Protein AF-A0A3D0YV89-F1 (afdb_monomer_lite)

Sequence (206 aa):
MGSFDVPPAANEDLRNSEVMLKLLERGDPDDLKKIAVFHQVPIDKVKLFSDFAKLRLRTVTRSWDDVVDREKNNPKATDEELALGGYAEMIEPQVRNAVLALRRKGYSTYESGFYDENFQVISCQDKPFTNYVFPEAFVASLKSKGVEITIIDDEMIQLKFDRFMDLAEIKQIWDDIAEILPPLGRPAEPSQTGFARNFRDSQQAV

pLDDT: mean 92.85, std 12.8, range [35.16, 98.81]

Secondary structure (DSSP, 8-state):
------PPPS---TTSHHHHHHHHHHT-HHHHHHHHHHHT--HHHHHHHHHHHHHHHHHHHHHHHHHHHHHHH--PPPHHHHHHTS-GGGS-HHHHHHHHHHHHTT--EEEEEEETTTEEEEEETT-TTTT----HHHHHHHHHTTEEEEEETTTEEEEEESS---HHHHHHHHHHHHHHSPP-SSPPPPP-SHHHHHHHHHHH--

Foldseek 3Di:
DDDPPDDDPPDQDCVDLVSVLVLLLVVDPVSLVVNCVVVVHPSVVSVQLSLLSVQVVVQQVVLVVVQVVCCVPPVADDPLQLLLLHDLSNARPLQSVLVSLVQALAFQWNDFQDDRRFKTKTFGPPLCQVVPDDDPVLQVVCVVQQWHWDQDPSTMIMIGGPHDDHSVRSSVNSVVVSVRDGRPPDHHGRHPDPSSVVSNVVNVVD

Radius of gyration: 18.9 Å; chains: 1; bounding box: 43×53×42 Å

Structure (mmCIF, N/CA/C/O backbone):
data_AF-A0A3D0YV89-F1
#
_entry.id   AF-A0A3D0YV89-F1
#
loop_
_atom_site.group_PDB
_atom_site.id
_atom_site.type_symbol
_atom_site.label_atom_id
_atom_site.label_alt_id
_atom_site.label_comp_id
_atom_site.label_asym_id
_atom_site.label_entity_id
_atom_site.label_seq_id
_atom_site.pdbx_PDB_ins_code
_atom_site.Cartn_x
_atom_site.Cartn_y
_atom_site.Cartn_z
_atom_site.occupancy
_atom_site.B_iso_or_equiv
_atom_site.auth_seq_id
_atom_site.auth_comp_id
_atom_site.auth_asym_id
_atom_site.auth_atom_id
_atom_site.pdbx_PDB_model_num
ATOM 1 N N . MET A 1 1 ? 1.116 29.884 -5.131 1.00 37.03 1 MET A N 1
ATOM 2 C CA . MET A 1 1 ? 1.981 29.955 -6.328 1.00 37.03 1 MET A CA 1
ATOM 3 C C . MET A 1 1 ? 3.412 29.714 -5.878 1.00 37.03 1 MET A C 1
ATOM 5 O O . MET A 1 1 ? 4.024 30.618 -5.329 1.00 37.03 1 MET A O 1
ATOM 9 N N . GLY A 1 2 ? 3.883 28.475 -6.003 1.00 35.16 2 GLY A N 1
ATOM 10 C CA . GLY A 1 2 ? 5.265 28.069 -5.738 1.00 35.16 2 GLY A CA 1
ATOM 11 C C . GLY A 1 2 ? 5.842 27.496 -7.028 1.00 35.16 2 GLY A C 1
ATOM 12 O O . GLY A 1 2 ? 5.129 26.815 -7.758 1.00 35.16 2 GLY A O 1
ATOM 13 N N . SER A 1 3 ? 7.073 27.875 -7.346 1.00 37.12 3 SER A N 1
ATOM 14 C CA . SER A 1 3 ? 7.736 27.716 -8.640 1.00 37.12 3 SER A CA 1
ATOM 15 C C . SER A 1 3 ? 7.872 26.259 -9.096 1.00 37.12 3 SER A C 1
ATOM 17 O O . SER A 1 3 ? 8.629 25.497 -8.496 1.00 37.12 3 SER A O 1
ATOM 19 N N . PHE A 1 4 ? 7.216 25.914 -10.205 1.00 41.25 4 PHE A N 1
ATOM 20 C CA . PHE A 1 4 ? 7.433 24.665 -10.950 1.00 41.25 4 PHE A CA 1
ATOM 21 C C . PHE A 1 4 ? 8.419 24.824 -12.129 1.00 41.25 4 PHE A C 1
ATOM 23 O O . PHE A 1 4 ? 8.683 23.856 -12.830 1.00 41.25 4 PHE A O 1
ATOM 30 N N . ASP A 1 5 ? 9.017 26.009 -12.308 1.00 44.22 5 ASP A N 1
ATOM 31 C CA . ASP A 1 5 ? 9.895 26.339 -13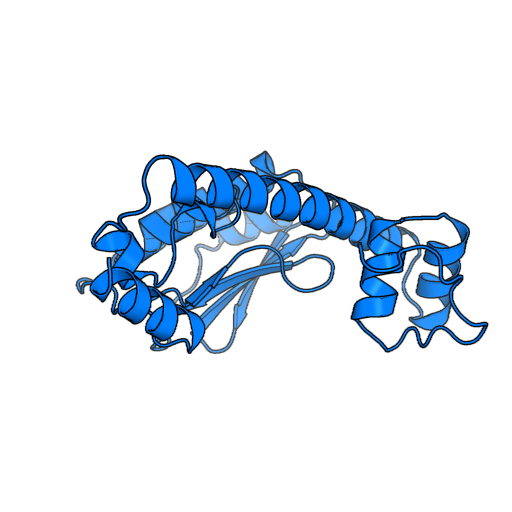.445 1.00 44.22 5 ASP A CA 1
ATOM 32 C C . ASP A 1 5 ? 11.373 26.500 -13.050 1.00 44.22 5 ASP A C 1
ATOM 34 O O . ASP A 1 5 ? 12.033 27.470 -13.425 1.00 44.22 5 ASP A O 1
ATOM 38 N N . VAL A 1 6 ? 11.925 25.557 -12.284 1.00 39.59 6 VAL A N 1
ATOM 39 C CA . VAL A 1 6 ? 13.388 25.444 -12.162 1.00 39.59 6 VAL A CA 1
ATOM 40 C C . VAL A 1 6 ? 13.832 24.216 -12.956 1.00 39.59 6 VAL A C 1
ATOM 42 O O . VAL A 1 6 ? 13.487 23.099 -12.566 1.00 39.59 6 VAL A O 1
ATOM 45 N N . PRO A 1 7 ? 14.579 24.382 -14.067 1.00 39.25 7 PRO A N 1
ATOM 46 C CA . PRO A 1 7 ? 15.191 23.259 -14.767 1.00 39.25 7 PRO A CA 1
ATOM 47 C C . PRO A 1 7 ? 16.091 22.488 -13.790 1.00 39.25 7 PRO A C 1
ATOM 49 O O . PRO A 1 7 ? 16.837 23.133 -13.045 1.00 39.25 7 PRO A O 1
ATOM 52 N N . PRO A 1 8 ? 16.068 21.145 -13.769 1.00 43.22 8 PRO A N 1
ATOM 53 C CA . PRO A 1 8 ? 16.957 20.393 -12.898 1.00 43.22 8 PRO A CA 1
ATOM 54 C C . PRO A 1 8 ? 18.419 20.723 -13.217 1.00 43.22 8 PRO A C 1
ATOM 56 O O . PRO A 1 8 ? 18.834 20.742 -14.378 1.00 43.22 8 PRO A O 1
ATOM 59 N N . ALA A 1 9 ? 19.194 21.030 -12.176 1.00 48.22 9 ALA A N 1
ATOM 60 C CA . ALA A 1 9 ? 20.621 21.293 -12.292 1.00 48.22 9 ALA A CA 1
ATOM 61 C C . ALA A 1 9 ? 21.372 20.036 -12.768 1.00 48.22 9 ALA A C 1
ATOM 63 O O . ALA A 1 9 ? 20.977 18.915 -12.469 1.00 48.22 9 ALA A O 1
ATOM 64 N N . ALA A 1 10 ? 22.494 20.238 -13.464 1.00 45.81 10 ALA A N 1
ATOM 65 C CA . ALA A 1 10 ? 23.251 19.234 -14.223 1.00 45.81 10 ALA A CA 1
ATOM 66 C C . ALA A 1 10 ? 23.829 18.026 -13.441 1.00 45.81 10 ALA A C 1
ATOM 68 O O . ALA A 1 10 ? 24.525 17.217 -14.042 1.00 45.81 10 ALA A O 1
ATOM 69 N N . ASN A 1 11 ? 23.534 17.871 -12.147 1.00 56.62 11 ASN A N 1
ATOM 70 C CA . ASN A 1 11 ? 23.944 16.731 -11.324 1.00 56.62 11 ASN A CA 1
ATOM 71 C C . ASN A 1 11 ? 22.740 16.217 -10.516 1.00 56.62 11 ASN A C 1
ATOM 73 O O . ASN A 1 11 ? 22.665 16.413 -9.303 1.00 56.62 11 ASN A O 1
ATOM 77 N N . GLU A 1 12 ? 21.773 15.596 -11.186 1.00 72.50 12 GLU A N 1
ATOM 78 C CA . GLU A 1 12 ? 20.722 14.835 -10.507 1.00 72.50 12 GLU A CA 1
ATOM 79 C C . GLU A 1 12 ? 21.359 13.619 -9.815 1.00 72.50 12 GLU A C 1
ATOM 81 O O . GLU A 1 12 ? 21.895 12.723 -10.470 1.00 72.50 12 GLU A O 1
ATOM 86 N N . ASP A 1 13 ? 21.350 13.598 -8.480 1.00 84.44 13 ASP A N 1
ATOM 87 C CA . ASP A 1 13 ? 21.816 12.439 -7.721 1.00 84.44 13 ASP A CA 1
ATOM 88 C C . ASP A 1 13 ? 20.752 11.341 -7.771 1.00 84.44 13 ASP A C 1
ATOM 90 O O . ASP A 1 13 ? 19.770 11.385 -7.034 1.00 84.44 13 ASP A O 1
ATOM 94 N N . LEU A 1 14 ? 20.954 10.341 -8.630 1.00 84.00 14 LEU A N 1
ATOM 95 C CA . LEU A 1 14 ? 20.044 9.201 -8.787 1.00 84.00 14 LEU A CA 1
ATOM 96 C C . LEU A 1 14 ? 19.986 8.286 -7.548 1.00 84.00 14 LEU A C 1
ATOM 98 O O . LEU A 1 14 ? 19.170 7.374 -7.497 1.00 84.00 14 LEU A O 1
ATOM 102 N N . ARG A 1 15 ? 20.803 8.533 -6.514 1.00 86.25 15 ARG A N 1
ATOM 103 C CA . ARG A 1 15 ? 20.645 7.900 -5.189 1.00 86.25 15 ARG A CA 1
ATOM 104 C C . AR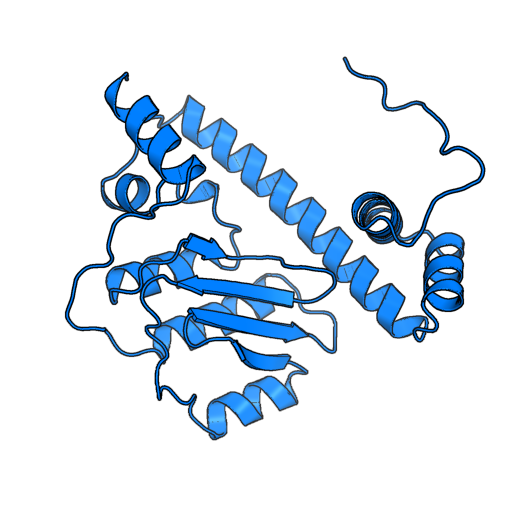G A 1 15 ? 19.554 8.569 -4.352 1.00 86.25 15 ARG A C 1
ATOM 106 O O . ARG A 1 15 ? 19.143 8.011 -3.340 1.00 86.25 15 ARG A O 1
ATOM 113 N N . ASN A 1 16 ? 19.120 9.770 -4.730 1.00 89.44 16 ASN A N 1
ATOM 114 C CA . ASN A 1 16 ? 18.020 10.459 -4.076 1.00 89.44 16 ASN A CA 1
ATOM 115 C C . ASN A 1 16 ? 16.689 9.878 -4.577 1.00 89.44 16 ASN A C 1
ATOM 117 O O . ASN A 1 16 ? 16.335 10.036 -5.748 1.00 89.44 16 ASN A O 1
ATOM 121 N N . SER A 1 17 ? 15.941 9.242 -3.674 1.00 85.81 17 SER A N 1
ATOM 122 C CA . SER A 1 17 ? 14.664 8.593 -3.981 1.00 85.81 17 SER A CA 1
ATOM 123 C C . SER A 1 17 ? 13.613 9.561 -4.529 1.00 85.81 17 SER A C 1
ATOM 125 O O . SER A 1 17 ? 12.852 9.184 -5.414 1.00 85.81 17 SER A O 1
ATOM 127 N N . GLU A 1 18 ? 13.596 10.824 -4.094 1.00 88.06 18 GLU A N 1
ATOM 128 C CA . GLU A 1 18 ? 12.663 11.827 -4.625 1.00 88.06 18 GLU A CA 1
ATOM 129 C C . GLU A 1 18 ? 12.981 12.195 -6.076 1.00 88.06 18 GLU A C 1
ATOM 131 O O . GLU A 1 18 ? 12.077 12.395 -6.889 1.00 88.06 18 GLU A O 1
ATOM 136 N N . VAL A 1 19 ? 14.271 12.300 -6.408 1.00 90.50 19 VAL A N 1
ATOM 137 C CA . VAL A 1 19 ? 14.721 12.585 -7.776 1.00 90.50 19 VAL A CA 1
ATOM 138 C C . VAL A 1 19 ? 14.390 11.398 -8.671 1.00 90.50 19 VAL A C 1
ATOM 140 O O . VAL A 1 19 ? 13.764 11.575 -9.715 1.00 90.50 19 VAL A O 1
ATOM 143 N N . MET A 1 20 ? 14.740 10.186 -8.235 1.00 91.25 20 MET A N 1
ATOM 144 C CA . MET A 1 20 ? 14.434 8.958 -8.964 1.00 91.25 20 MET A CA 1
ATOM 145 C C . MET A 1 20 ? 12.928 8.806 -9.204 1.00 91.25 20 MET A C 1
ATOM 147 O O . MET A 1 20 ? 12.518 8.572 -10.340 1.00 91.25 20 MET A O 1
ATOM 151 N N . LEU A 1 21 ? 12.098 9.009 -8.177 1.00 91.38 21 LEU A N 1
ATOM 152 C CA . LEU A 1 21 ? 10.646 8.907 -8.298 1.00 91.38 21 LEU A CA 1
ATOM 153 C C . LEU A 1 21 ? 10.090 9.900 -9.327 1.00 91.38 21 LEU A C 1
ATOM 155 O O . LEU A 1 21 ? 9.337 9.491 -10.204 1.00 91.38 21 LEU A O 1
ATOM 159 N N . LYS A 1 22 ? 10.518 11.169 -9.305 1.00 93.25 22 LYS A N 1
ATOM 160 C CA . LYS A 1 22 ? 10.085 12.176 -10.296 1.00 93.25 22 LYS A CA 1
ATOM 161 C C . LYS A 1 22 ? 10.439 11.780 -11.731 1.00 93.25 22 LYS A C 1
ATOM 163 O O . LYS A 1 22 ? 9.648 11.994 -12.652 1.00 93.25 22 LYS A O 1
ATOM 168 N N . LEU A 1 23 ? 11.619 11.197 -11.937 1.00 94.31 23 LEU A N 1
ATOM 169 C CA . LEU A 1 23 ? 12.036 10.705 -13.251 1.00 94.31 23 LEU A CA 1
ATOM 170 C C . LEU A 1 23 ? 11.196 9.499 -13.696 1.00 94.31 23 LEU A C 1
ATOM 172 O O . LEU A 1 23 ? 10.780 9.436 -14.855 1.00 94.31 23 LEU A O 1
ATOM 176 N N . LEU A 1 24 ? 10.894 8.573 -12.780 1.00 96.00 24 LEU A N 1
ATOM 177 C CA . LEU A 1 24 ? 10.008 7.436 -13.039 1.00 96.00 24 LEU A CA 1
ATOM 178 C C . LEU A 1 24 ? 8.575 7.890 -13.363 1.00 96.00 24 LEU A C 1
ATOM 180 O O . LEU A 1 24 ? 7.977 7.377 -14.308 1.00 96.00 24 LEU A O 1
ATOM 184 N N . GLU A 1 25 ? 8.041 8.876 -12.643 1.00 95.62 25 GLU A N 1
ATOM 185 C CA . GLU A 1 25 ? 6.716 9.463 -12.885 1.00 95.62 25 GLU A CA 1
ATOM 186 C C . GLU A 1 25 ? 6.632 10.143 -14.257 1.00 95.62 25 GLU A C 1
ATOM 188 O O . GLU A 1 25 ? 5.657 9.944 -14.989 1.00 95.62 25 GLU A O 1
ATOM 193 N N . ARG A 1 26 ? 7.673 10.891 -14.656 1.00 95.38 26 ARG A N 1
ATOM 194 C CA . ARG A 1 26 ? 7.785 11.453 -16.012 1.00 95.38 26 ARG A CA 1
ATOM 195 C C . ARG A 1 26 ? 7.832 10.338 -17.057 1.00 95.38 26 ARG A C 1
ATOM 197 O O . ARG A 1 26 ? 7.111 10.377 -18.054 1.00 95.38 26 ARG A O 1
ATOM 204 N N . GLY A 1 27 ? 8.665 9.329 -16.810 1.00 94.31 27 GLY A N 1
ATOM 205 C CA . GLY A 1 27 ? 8.868 8.180 -17.687 1.00 94.31 27 GLY A CA 1
ATOM 206 C C . GLY A 1 27 ? 9.363 8.554 -19.081 1.00 94.31 27 GLY A C 1
ATOM 207 O O . GLY A 1 27 ? 8.928 7.952 -20.064 1.00 94.31 27 GLY A O 1
ATOM 208 N N . ASP A 1 28 ? 10.234 9.560 -19.155 1.00 96.69 28 ASP A N 1
ATOM 209 C CA . ASP A 1 28 ? 10.942 9.920 -20.379 1.00 96.69 28 ASP A CA 1
ATOM 210 C C . ASP A 1 28 ? 11.936 8.803 -20.762 1.00 96.69 28 ASP A C 1
ATOM 212 O O . ASP A 1 28 ? 12.683 8.328 -19.900 1.00 96.69 28 ASP A O 1
ATOM 216 N N . PRO A 1 29 ? 11.980 8.362 -22.033 1.00 96.81 29 PRO A N 1
ATOM 217 C CA . PRO A 1 29 ? 12.825 7.244 -22.440 1.00 96.81 29 PRO A CA 1
ATOM 218 C C . PRO A 1 29 ? 14.316 7.411 -22.133 1.00 96.81 29 PRO A C 1
ATOM 220 O O . PRO A 1 29 ? 14.988 6.406 -21.889 1.00 96.81 29 PRO A O 1
ATOM 223 N N . ASP A 1 30 ? 14.857 8.628 -22.169 1.00 95.69 30 ASP A N 1
ATOM 224 C CA . ASP A 1 30 ? 16.276 8.855 -21.916 1.00 95.69 30 ASP A CA 1
ATOM 225 C C . ASP A 1 30 ? 16.584 8.857 -20.421 1.00 95.69 30 ASP A C 1
ATOM 227 O O . ASP A 1 30 ? 17.620 8.328 -20.016 1.00 95.69 30 ASP A O 1
ATOM 231 N N . ASP A 1 31 ? 15.669 9.332 -19.580 1.00 95.00 31 ASP A N 1
ATOM 232 C CA . ASP A 1 31 ? 15.824 9.212 -18.128 1.00 95.00 31 ASP A CA 1
ATOM 233 C C . ASP A 1 31 ? 15.722 7.770 -17.651 1.00 95.00 31 ASP A C 1
ATOM 235 O O . ASP A 1 31 ? 16.544 7.331 -16.847 1.00 95.00 31 ASP A O 1
ATOM 239 N N . LEU A 1 32 ? 14.783 6.991 -18.194 1.00 96.56 32 LEU A N 1
ATOM 240 C CA . LEU A 1 32 ? 14.675 5.572 -17.852 1.00 96.56 32 LEU A CA 1
ATOM 241 C C . LEU A 1 32 ? 15.951 4.808 -18.238 1.00 96.56 32 LEU A C 1
ATOM 243 O O . LEU A 1 32 ? 16.407 3.946 -17.486 1.00 96.56 32 LEU A O 1
ATOM 247 N N . LYS A 1 33 ? 16.587 5.151 -19.369 1.00 96.75 33 LYS A N 1
ATOM 248 C CA . LYS A 1 33 ? 17.908 4.604 -19.728 1.00 96.75 33 LYS A CA 1
ATOM 249 C C . LYS A 1 33 ? 18.993 5.035 -18.742 1.00 96.75 33 LYS A C 1
ATOM 251 O O . LYS A 1 33 ? 19.802 4.193 -18.359 1.00 96.75 33 LYS A O 1
ATOM 256 N N . LYS A 1 34 ? 19.029 6.308 -18.323 1.00 94.56 34 LYS A N 1
ATOM 257 C CA . LYS A 1 34 ? 20.003 6.796 -17.327 1.00 94.56 34 LYS A CA 1
ATOM 258 C C . LYS A 1 34 ? 19.867 6.040 -16.006 1.00 94.56 34 LYS A C 1
ATOM 260 O O . LYS A 1 34 ? 20.875 5.569 -15.488 1.00 94.56 34 LYS A O 1
ATOM 265 N N . ILE A 1 35 ? 18.640 5.864 -15.512 1.00 94.75 35 ILE A N 1
ATOM 266 C CA . ILE A 1 35 ? 18.340 5.088 -14.299 1.00 94.75 35 ILE A CA 1
ATOM 267 C C . ILE A 1 35 ? 18.812 3.639 -14.471 1.00 94.75 35 ILE A C 1
ATOM 269 O O . ILE A 1 35 ? 19.548 3.130 -13.628 1.00 94.75 35 ILE A O 1
ATOM 273 N N . ALA A 1 36 ? 18.456 2.990 -15.585 1.00 96.12 36 ALA A N 1
ATOM 274 C CA . ALA A 1 36 ? 18.861 1.612 -15.868 1.00 96.12 36 ALA A CA 1
ATOM 275 C C . ALA A 1 36 ? 20.388 1.434 -15.843 1.00 96.12 36 ALA A C 1
ATOM 277 O O . ALA A 1 36 ? 20.893 0.500 -15.221 1.00 96.12 36 ALA A O 1
ATOM 278 N N . VAL A 1 37 ? 21.127 2.354 -16.469 1.00 95.81 37 VAL A N 1
ATOM 279 C CA . VAL A 1 37 ? 22.597 2.334 -16.491 1.00 95.81 37 VAL A CA 1
ATOM 280 C C . VAL A 1 37 ? 23.182 2.600 -15.104 1.00 95.81 37 VAL A C 1
ATOM 282 O O . VAL A 1 37 ? 24.070 1.867 -14.676 1.00 95.81 37 VAL A O 1
ATOM 285 N N . PHE A 1 38 ? 22.689 3.616 -14.392 1.00 94.44 38 PHE A N 1
ATOM 286 C CA . PHE A 1 38 ? 23.219 4.012 -13.086 1.00 94.44 38 PHE A CA 1
ATOM 287 C C . PHE A 1 38 ? 23.034 2.921 -12.025 1.00 94.44 38 PHE A C 1
ATOM 289 O O . PHE A 1 38 ? 23.985 2.575 -11.326 1.00 94.44 38 PHE A O 1
ATOM 296 N N . HIS A 1 39 ? 21.832 2.343 -11.938 1.00 92.69 39 HIS A N 1
ATOM 297 C CA . HIS A 1 39 ? 21.505 1.299 -10.961 1.00 92.69 39 HIS A CA 1
ATOM 298 C C . HIS A 1 39 ? 21.862 -0.115 -11.436 1.00 92.69 39 HIS A C 1
ATOM 300 O O . HIS A 1 39 ? 21.703 -1.067 -10.677 1.00 92.69 39 HIS A O 1
ATOM 306 N N . GLN A 1 40 ? 22.344 -0.267 -12.676 1.00 95.62 40 GLN A N 1
ATOM 307 C CA . GLN A 1 40 ? 22.650 -1.564 -13.294 1.00 95.62 40 GLN A CA 1
ATOM 308 C C . GLN A 1 40 ? 21.436 -2.510 -13.315 1.00 95.62 40 GLN A C 1
ATOM 310 O O . GLN A 1 40 ? 21.548 -3.719 -13.110 1.00 95.62 40 GLN A O 1
ATOM 315 N N . VAL A 1 41 ? 20.254 -1.950 -13.576 1.00 94.50 41 VAL A N 1
ATOM 316 C CA . VAL A 1 41 ? 18.977 -2.671 -13.626 1.00 94.50 41 VAL A CA 1
ATOM 317 C C . VAL A 1 41 ? 18.531 -2.807 -15.086 1.00 94.50 41 VAL A C 1
ATOM 319 O O . VAL A 1 41 ? 18.660 -1.848 -15.850 1.00 94.50 41 VAL A O 1
ATOM 322 N N . PRO A 1 42 ? 17.976 -3.959 -15.516 1.00 97.12 42 PRO A N 1
ATOM 323 C CA . PRO A 1 42 ? 17.432 -4.099 -16.863 1.00 97.12 42 PRO A CA 1
ATOM 324 C C . PRO A 1 42 ? 16.388 -3.023 -17.177 1.00 97.12 42 PRO A C 1
ATOM 326 O O . PRO A 1 42 ? 15.505 -2.750 -16.363 1.00 97.12 42 PRO A O 1
ATOM 329 N N . ILE A 1 43 ? 16.442 -2.460 -18.387 1.00 97.44 43 ILE A N 1
ATOM 330 C CA . ILE A 1 43 ? 15.548 -1.366 -18.793 1.00 97.44 43 ILE A CA 1
ATOM 331 C C . ILE A 1 43 ? 14.064 -1.727 -18.651 1.00 97.44 43 ILE A C 1
ATOM 333 O O . ILE A 1 43 ? 13.262 -0.869 -18.303 1.00 97.44 43 ILE A O 1
ATOM 337 N N . ASP A 1 44 ? 13.686 -2.990 -18.854 1.00 97.00 44 ASP A N 1
ATOM 338 C CA . ASP A 1 44 ? 12.290 -3.414 -18.717 1.00 97.00 44 ASP A CA 1
ATOM 339 C C . ASP A 1 44 ? 11.807 -3.400 -17.261 1.00 97.00 44 ASP A C 1
ATOM 341 O O . ASP A 1 44 ? 10.645 -3.088 -17.013 1.00 97.00 44 ASP A O 1
ATOM 345 N N . LYS A 1 45 ? 12.699 -3.621 -16.284 1.00 96.62 45 LYS A N 1
ATOM 346 C CA . LYS A 1 45 ? 12.366 -3.408 -14.868 1.00 96.62 45 LYS A CA 1
ATOM 347 C C . LYS A 1 45 ? 12.210 -1.926 -14.544 1.00 96.62 45 LYS A C 1
ATOM 349 O O . LYS A 1 45 ? 11.286 -1.558 -13.835 1.00 96.62 45 L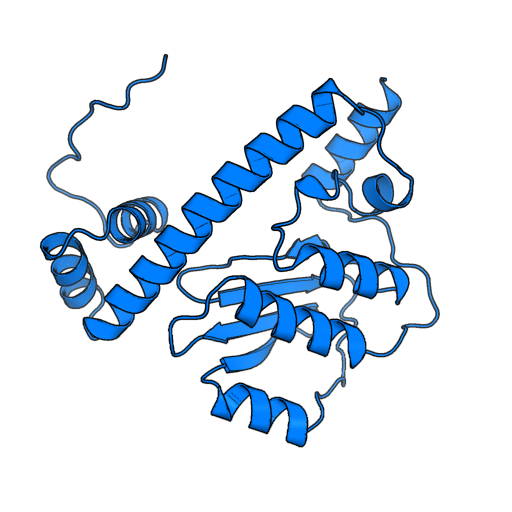YS A O 1
ATOM 354 N N . VAL A 1 46 ? 13.054 -1.066 -15.108 1.00 97.31 46 VAL A N 1
ATOM 355 C CA . VAL A 1 46 ? 12.919 0.387 -14.917 1.00 97.31 46 VAL A CA 1
ATOM 356 C C . VAL A 1 46 ? 11.630 0.923 -15.552 1.00 97.31 46 VAL A C 1
ATOM 358 O O . VAL A 1 46 ? 10.970 1.781 -14.971 1.00 97.31 46 VAL A O 1
ATOM 361 N N . LYS A 1 47 ? 11.213 0.385 -16.706 1.00 98.00 47 LYS A N 1
ATOM 362 C CA . LYS A 1 47 ? 9.891 0.681 -17.285 1.00 98.00 47 LYS A CA 1
ATOM 363 C C . LYS A 1 47 ? 8.763 0.246 -16.354 1.00 98.00 47 LYS A C 1
ATOM 365 O O . LYS A 1 47 ? 7.861 1.037 -16.116 1.00 98.00 47 LYS A O 1
ATOM 370 N N . LEU A 1 48 ? 8.854 -0.952 -15.774 1.00 97.69 48 LEU A N 1
ATOM 371 C CA . LEU A 1 48 ? 7.878 -1.426 -14.795 1.00 97.69 48 LEU A CA 1
ATOM 372 C C . LEU A 1 48 ? 7.773 -0.483 -13.585 1.00 97.69 48 LEU A C 1
ATOM 374 O O . LEU A 1 48 ? 6.670 -0.127 -13.177 1.00 97.69 48 LEU A O 1
ATOM 378 N N . PHE A 1 49 ? 8.910 -0.031 -13.052 1.00 97.44 49 PHE A N 1
ATOM 379 C CA . PHE A 1 49 ? 8.951 0.958 -11.969 1.00 97.44 49 PHE A CA 1
ATOM 380 C C . PHE A 1 49 ? 8.296 2.281 -12.388 1.00 97.44 49 PHE A C 1
ATOM 382 O O . PHE A 1 49 ? 7.534 2.864 -11.623 1.00 97.44 49 PHE A O 1
ATOM 389 N N . SER A 1 50 ? 8.528 2.736 -13.625 1.00 97.94 50 SER A N 1
ATOM 390 C CA . SER A 1 50 ? 7.873 3.929 -14.181 1.00 97.94 50 SER A CA 1
ATOM 391 C C . SER A 1 50 ? 6.357 3.759 -14.294 1.00 97.94 50 SER A C 1
ATOM 393 O O . SER A 1 50 ? 5.609 4.678 -13.955 1.00 97.94 50 SER A O 1
ATOM 395 N N . ASP A 1 51 ? 5.883 2.589 -14.721 1.00 97.94 51 ASP A N 1
ATOM 396 C CA . ASP A 1 51 ? 4.452 2.308 -14.841 1.00 97.94 51 ASP A CA 1
ATOM 397 C C . ASP A 1 51 ? 3.755 2.340 -13.471 1.00 97.94 51 ASP A C 1
ATOM 399 O O . ASP A 1 51 ? 2.690 2.954 -13.332 1.00 97.94 51 ASP A O 1
ATOM 403 N N . PHE A 1 52 ? 4.380 1.762 -12.440 1.00 97.88 52 PHE A N 1
ATOM 404 C CA . PHE A 1 52 ? 3.894 1.834 -11.060 1.00 97.88 52 PHE A CA 1
ATOM 405 C C . PHE A 1 52 ? 3.972 3.245 -10.473 1.00 97.88 52 PHE A C 1
ATOM 407 O O . PHE A 1 52 ? 2.997 3.694 -9.874 1.00 97.88 52 PHE A O 1
ATOM 414 N N . ALA A 1 53 ? 5.060 3.984 -10.701 1.00 97.19 53 ALA A N 1
ATOM 415 C CA . ALA A 1 53 ? 5.188 5.372 -10.256 1.00 97.19 53 ALA A CA 1
ATOM 416 C C . ALA A 1 53 ? 4.074 6.258 -10.843 1.00 97.19 53 ALA A C 1
ATOM 418 O O . ALA A 1 53 ? 3.407 7.005 -10.128 1.00 97.19 53 ALA A O 1
ATOM 419 N N . LYS A 1 54 ? 3.779 6.102 -12.138 1.00 97.38 54 LYS A N 1
ATOM 420 C CA . LYS A 1 54 ? 2.663 6.793 -12.802 1.00 97.38 54 LYS A CA 1
ATOM 421 C C . LYS A 1 54 ? 1.302 6.378 -12.247 1.00 97.38 54 LYS A C 1
ATOM 423 O O . LYS A 1 54 ? 0.405 7.216 -12.141 1.00 97.38 54 LYS A O 1
ATOM 428 N N . LEU A 1 55 ? 1.114 5.094 -11.935 1.00 97.88 55 LEU A N 1
ATOM 429 C CA . LEU A 1 55 ? -0.117 4.598 -11.317 1.00 97.88 55 LEU A CA 1
ATOM 430 C C . LEU A 1 55 ? -0.314 5.200 -9.922 1.00 97.88 55 LEU A C 1
ATOM 432 O O . LEU A 1 55 ? -1.401 5.705 -9.630 1.00 97.88 55 LEU A O 1
ATOM 436 N N . ARG A 1 56 ? 0.745 5.208 -9.107 1.00 97.25 56 ARG A N 1
ATOM 437 C CA . ARG A 1 56 ? 0.784 5.818 -7.777 1.00 97.25 56 ARG A CA 1
ATOM 438 C C . ARG A 1 56 ? 0.432 7.294 -7.839 1.00 97.25 56 ARG A C 1
ATOM 440 O O . 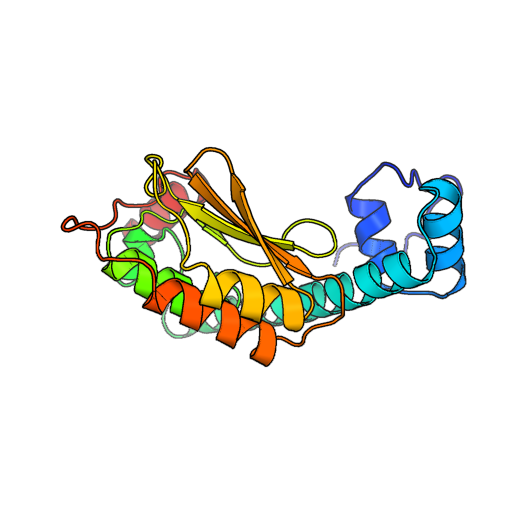ARG A 1 56 ? -0.511 7.700 -7.169 1.00 97.25 56 ARG A O 1
ATOM 447 N N . LEU A 1 57 ? 1.111 8.070 -8.687 1.00 96.00 57 LEU A N 1
ATOM 448 C CA . LEU A 1 57 ? 0.874 9.507 -8.826 1.00 96.00 57 LEU A CA 1
ATOM 449 C C . LEU A 1 57 ? -0.604 9.805 -9.105 1.00 96.00 57 LEU A C 1
ATOM 451 O O . LEU A 1 57 ? -1.236 10.547 -8.358 1.00 96.00 57 LEU A O 1
ATOM 455 N N . ARG A 1 58 ? -1.194 9.157 -10.121 1.00 96.81 58 ARG A N 1
ATOM 456 C CA . ARG A 1 58 ? -2.619 9.344 -10.451 1.00 96.81 58 ARG A CA 1
ATOM 457 C C . ARG A 1 58 ? -3.547 8.965 -9.295 1.00 96.81 58 ARG A C 1
ATOM 459 O O . ARG A 1 58 ? -4.559 9.627 -9.080 1.00 96.81 58 ARG A O 1
ATOM 466 N N . THR A 1 59 ? -3.220 7.896 -8.575 1.00 97.12 59 THR A N 1
ATOM 467 C CA . THR A 1 59 ? -4.045 7.373 -7.477 1.00 97.12 59 THR A CA 1
ATOM 468 C C . THR A 1 59 ? -4.001 8.287 -6.257 1.00 97.12 59 THR A C 1
ATOM 470 O O . THR A 1 59 ? -5.046 8.596 -5.684 1.00 97.12 59 THR A O 1
ATOM 473 N N . VAL A 1 60 ? -2.812 8.766 -5.893 1.00 94.12 60 VAL A N 1
ATOM 474 C CA . VAL A 1 60 ? -2.607 9.693 -4.775 1.00 94.12 60 VAL A CA 1
ATOM 475 C C . VAL A 1 60 ? -3.254 11.042 -5.072 1.00 94.12 60 VAL A C 1
ATOM 477 O O . VAL A 1 60 ? -3.968 11.557 -4.218 1.00 94.12 60 VAL A O 1
ATOM 480 N N . THR A 1 61 ? -3.086 11.589 -6.283 1.00 94.75 61 THR A N 1
ATOM 481 C CA . THR A 1 61 ? -3.760 12.838 -6.680 1.00 94.75 61 THR A CA 1
ATOM 482 C C . THR A 1 61 ? -5.274 12.716 -6.546 1.00 94.75 61 THR A C 1
ATOM 484 O O . THR A 1 61 ? -5.898 13.561 -5.916 1.00 94.75 61 THR A O 1
ATOM 487 N N . ARG A 1 62 ? -5.862 11.627 -7.057 1.00 94.81 62 ARG A N 1
ATOM 488 C CA . ARG A 1 62 ? -7.304 11.393 -6.930 1.00 94.81 62 ARG A CA 1
ATOM 489 C C . ARG A 1 62 ? -7.752 11.242 -5.474 1.00 94.81 62 ARG A C 1
ATOM 491 O O . ARG A 1 62 ? -8.794 11.765 -5.106 1.00 94.81 62 ARG A O 1
ATOM 498 N N . SER A 1 63 ? -6.979 10.536 -4.651 1.00 94.31 63 SER A N 1
ATOM 499 C CA . SER A 1 63 ? -7.316 10.352 -3.232 1.00 94.31 63 SER A CA 1
ATOM 500 C C . SER A 1 63 ? -7.298 11.687 -2.481 1.00 94.31 63 SER A C 1
ATOM 502 O O . SER A 1 63 ? -8.128 11.906 -1.608 1.00 94.31 63 SER A O 1
ATOM 504 N N . TRP A 1 64 ? -6.409 12.615 -2.855 1.00 95.00 64 TRP A N 1
ATOM 505 C CA . TRP A 1 64 ? -6.423 13.975 -2.313 1.00 95.00 64 TRP A CA 1
ATOM 506 C C . TRP A 1 64 ? -7.681 14.755 -2.686 1.00 95.00 64 TRP A C 1
ATOM 508 O O . TRP A 1 64 ? -8.238 15.424 -1.818 1.00 95.00 64 TRP A O 1
ATOM 518 N N . ASP A 1 65 ? -8.151 14.646 -3.929 1.00 95.81 65 ASP A N 1
ATOM 519 C CA . ASP A 1 65 ? -9.415 15.268 -4.337 1.00 95.81 65 ASP A CA 1
ATOM 520 C C . ASP A 1 65 ? -10.593 14.716 -3.510 1.00 95.81 65 ASP A C 1
ATOM 522 O O . ASP A 1 65 ? -11.419 15.491 -3.022 1.00 95.81 65 ASP A O 1
ATOM 526 N N . ASP A 1 66 ? -10.627 13.397 -3.277 1.00 95.94 66 ASP A N 1
ATOM 527 C CA . ASP A 1 66 ? -11.645 12.738 -2.445 1.00 95.94 66 ASP A CA 1
ATOM 528 C C . ASP A 1 66 ? -11.584 13.221 -0.978 1.00 95.94 66 ASP A C 1
ATOM 530 O O . ASP A 1 66 ? -12.619 13.466 -0.358 1.00 95.94 66 ASP A O 1
ATOM 534 N N . VAL A 1 67 ? -10.381 13.405 -0.416 1.00 95.06 67 VAL A N 1
ATOM 535 C CA . VAL A 1 67 ? -10.189 13.933 0.950 1.00 95.06 67 VAL A CA 1
ATOM 536 C C . VAL A 1 67 ? -10.651 15.386 1.060 1.00 95.06 67 VAL A C 1
ATOM 538 O O . VAL A 1 67 ? -11.340 15.731 2.018 1.00 95.06 67 VAL A O 1
ATOM 541 N N . VAL A 1 68 ? -10.323 16.236 0.083 1.00 96.19 68 VAL A N 1
ATOM 542 C CA . VAL A 1 68 ? -10.776 17.637 0.064 1.00 96.19 68 VAL A CA 1
ATOM 543 C C . VAL A 1 68 ? -12.303 17.714 -0.024 1.00 96.19 68 VAL A C 1
ATOM 545 O O . VAL A 1 68 ? -12.925 18.532 0.661 1.00 96.19 68 VAL A O 1
ATOM 548 N N . ASP A 1 69 ? -12.927 16.860 -0.838 1.00 96.44 69 ASP A N 1
ATOM 549 C CA . ASP A 1 69 ? -14.386 16.787 -0.920 1.00 96.44 69 ASP A CA 1
ATOM 550 C C . ASP A 1 69 ? -15.011 16.287 0.394 1.00 96.44 69 ASP A C 1
ATOM 552 O O . ASP A 1 69 ? -15.969 16.894 0.888 1.00 96.44 69 ASP A O 1
ATOM 556 N N . ARG A 1 70 ? -14.418 15.253 1.014 1.00 95.19 70 ARG A N 1
ATOM 557 C CA . ARG A 1 70 ? -14.803 14.755 2.342 1.00 95.19 70 ARG A CA 1
ATOM 558 C C . ARG A 1 70 ? -14.776 15.889 3.357 1.00 95.19 70 ARG A C 1
ATOM 560 O O . ARG A 1 70 ? -15.817 16.190 3.924 1.00 95.19 70 ARG A O 1
ATOM 567 N N . GLU A 1 71 ? -13.651 16.575 3.528 1.00 94.31 71 GLU A N 1
ATOM 568 C CA . GLU A 1 71 ? -13.503 17.676 4.492 1.00 94.31 71 GLU A CA 1
ATOM 569 C C . GLU A 1 71 ? -14.540 18.788 4.303 1.00 94.31 71 GLU A C 1
ATOM 571 O O . GLU A 1 71 ? -15.018 19.372 5.276 1.00 94.31 71 GLU A O 1
ATOM 576 N N . LYS A 1 72 ? -14.933 19.068 3.060 1.00 96.06 72 LYS A N 1
ATOM 577 C CA . LYS A 1 72 ? -15.938 20.086 2.757 1.00 96.06 72 LYS A CA 1
ATOM 578 C C . LYS A 1 72 ? -17.364 19.635 3.081 1.00 96.06 72 LYS A C 1
ATOM 580 O O . LYS A 1 72 ? -18.145 20.422 3.616 1.00 96.06 72 LYS A O 1
ATOM 585 N N . ASN A 1 73 ? -17.727 18.410 2.704 1.00 96.06 73 ASN A N 1
ATOM 586 C CA . ASN A 1 73 ? -19.125 17.963 2.690 1.00 96.06 73 ASN A CA 1
ATOM 587 C C . ASN A 1 73 ? -19.506 17.133 3.918 1.00 96.06 73 ASN A C 1
ATOM 589 O O . ASN A 1 73 ? -20.671 17.083 4.308 1.00 96.06 73 ASN A O 1
ATOM 593 N N . ASN A 1 74 ? -18.530 16.475 4.529 1.00 94.75 74 ASN A N 1
ATOM 594 C CA . ASN A 1 74 ? -18.686 15.677 5.727 1.00 94.75 74 ASN A CA 1
ATOM 595 C C . ASN A 1 74 ? -17.358 15.799 6.501 1.00 94.75 74 ASN A C 1
ATOM 597 O O . ASN A 1 74 ? -16.445 15.027 6.271 1.00 94.75 74 ASN A O 1
ATOM 601 N N . PRO A 1 75 ? -17.157 16.794 7.369 1.00 94.31 75 PRO A N 1
ATOM 602 C CA . PRO A 1 75 ? -15.876 16.944 8.073 1.00 94.31 75 PRO A CA 1
ATOM 603 C C . PRO A 1 75 ? -15.751 16.053 9.313 1.00 94.31 75 PRO A C 1
ATOM 605 O O . PRO A 1 75 ? -14.677 15.947 9.892 1.00 94.31 75 PRO A O 1
ATOM 608 N N . LYS A 1 76 ? -16.843 15.441 9.782 1.00 95.94 76 LYS A N 1
ATOM 609 C CA . LYS A 1 76 ? -16.819 14.676 11.029 1.00 95.94 76 LYS A CA 1
ATOM 610 C C . LYS A 1 76 ? -16.393 13.235 10.759 1.00 95.94 76 LYS A C 1
ATOM 612 O O . LYS A 1 76 ? -17.012 12.539 9.944 1.00 95.94 76 LYS A O 1
ATOM 617 N N . ALA A 1 77 ? -15.336 12.800 11.434 1.00 96.44 77 ALA A N 1
ATOM 618 C CA . ALA A 1 77 ? -14.874 11.421 11.406 1.00 96.44 77 ALA A CA 1
ATOM 619 C C . ALA A 1 77 ? -15.849 10.489 12.142 1.00 96.44 77 ALA A C 1
ATOM 621 O O . ALA A 1 77 ? -16.465 10.851 13.147 1.00 96.44 77 ALA A O 1
ATOM 622 N N . THR A 1 78 ? -15.974 9.271 11.632 1.00 95.50 78 THR A N 1
ATOM 623 C CA . THR A 1 78 ? -16.622 8.142 12.305 1.00 95.50 78 THR A CA 1
ATOM 624 C C . THR A 1 78 ? -15.686 7.512 13.337 1.00 95.50 78 THR A C 1
ATOM 626 O O . THR A 1 78 ? -14.477 7.735 13.310 1.00 95.50 78 THR A O 1
ATOM 629 N N . ASP A 1 79 ? -16.213 6.658 14.215 1.00 94.12 79 ASP A N 1
ATOM 630 C CA . ASP A 1 79 ? -15.390 5.933 15.196 1.00 94.12 79 ASP A CA 1
ATOM 631 C C . ASP A 1 79 ? -14.323 5.045 14.526 1.00 94.12 79 ASP A C 1
ATOM 633 O O . ASP A 1 79 ? -13.196 4.947 15.013 1.00 94.12 79 ASP A O 1
ATOM 637 N N . GLU A 1 80 ? -14.647 4.437 13.376 1.00 93.75 80 GLU A N 1
ATOM 638 C CA . GLU A 1 80 ? -13.703 3.628 12.589 1.00 93.75 80 GLU A CA 1
ATOM 639 C C . GLU A 1 80 ? -12.555 4.495 12.035 1.00 93.75 80 GLU A C 1
ATOM 641 O O . GLU A 1 80 ? -11.391 4.099 12.119 1.00 93.75 80 GLU A O 1
ATOM 646 N N . GLU A 1 81 ? -12.857 5.706 11.557 1.00 96.31 81 GLU A N 1
ATOM 647 C CA . GLU A 1 81 ? -11.869 6.685 11.071 1.00 96.31 81 GLU A CA 1
ATOM 648 C C . GLU A 1 81 ? -11.039 7.305 12.203 1.00 96.31 81 GLU A C 1
ATOM 650 O O . GLU A 1 81 ? -9.836 7.519 12.051 1.00 96.31 81 GLU A O 1
ATOM 655 N N . LEU A 1 82 ? -11.632 7.539 13.376 1.00 95.75 82 LEU A N 1
ATOM 656 C CA . LEU A 1 82 ? -10.893 7.964 14.568 1.00 95.75 82 LEU A CA 1
ATOM 657 C C . LEU A 1 82 ? -9.900 6.880 15.010 1.00 95.75 82 LEU A C 1
ATOM 659 O O . LEU A 1 82 ? -8.745 7.181 15.330 1.00 95.75 82 LEU A O 1
ATOM 663 N N . ALA A 1 83 ? -10.317 5.611 14.980 1.00 94.12 83 ALA A N 1
ATOM 664 C CA . ALA A 1 83 ? -9.445 4.482 15.283 1.00 94.12 83 ALA A CA 1
ATOM 665 C C . ALA A 1 83 ? -8.337 4.312 14.225 1.00 94.12 83 ALA A C 1
ATOM 667 O O . ALA A 1 83 ? -7.186 4.053 14.579 1.00 94.12 83 ALA A O 1
ATOM 668 N N . LEU A 1 84 ? -8.646 4.511 12.941 1.00 94.88 84 LEU A N 1
ATOM 669 C CA . LEU A 1 84 ? -7.650 4.584 11.864 1.00 94.88 84 LEU A CA 1
ATOM 670 C C . LEU A 1 84 ? -6.666 5.744 12.049 1.00 94.88 84 LEU A C 1
ATOM 672 O O . LEU A 1 84 ? -5.478 5.595 11.766 1.00 94.88 84 LEU A O 1
ATOM 676 N N . GLY A 1 85 ? -7.153 6.882 12.546 1.00 95.12 85 GLY A N 1
ATOM 677 C CA . GLY A 1 85 ? -6.402 8.129 12.603 1.00 95.12 85 GLY A CA 1
ATOM 678 C C . GLY A 1 85 ? -6.410 8.915 11.291 1.00 95.12 85 GLY A C 1
ATOM 679 O O . GLY A 1 85 ? -5.441 9.612 11.007 1.00 95.12 85 GLY A O 1
ATOM 680 N N . GLY A 1 86 ? -7.467 8.783 10.491 1.00 95.88 86 GLY A N 1
ATOM 681 C CA . GLY A 1 86 ? -7.652 9.495 9.228 1.00 95.88 86 GLY A CA 1
ATOM 682 C C . GLY A 1 86 ? -8.992 9.139 8.586 1.00 95.88 86 GLY A C 1
ATOM 683 O O . GLY A 1 86 ? -9.592 8.119 8.935 1.00 95.88 86 GLY A O 1
ATOM 684 N N . TYR A 1 87 ? -9.461 9.959 7.643 1.00 97.31 87 TYR A N 1
ATOM 685 C CA . TYR A 1 87 ? -10.632 9.604 6.837 1.00 97.31 87 TYR A CA 1
ATOM 686 C C . TYR A 1 87 ? -10.345 8.372 5.977 1.00 97.31 87 TYR A C 1
ATOM 688 O O . TYR A 1 87 ? -9.206 8.152 5.558 1.00 97.31 87 TYR A O 1
ATOM 696 N N . ALA A 1 88 ? -11.376 7.592 5.657 1.00 97.00 88 ALA A N 1
ATOM 697 C CA . ALA A 1 88 ? -11.213 6.417 4.800 1.00 97.00 88 ALA A CA 1
ATOM 698 C C . ALA A 1 88 ? -10.653 6.789 3.412 1.00 97.00 88 ALA A C 1
ATOM 700 O O . ALA A 1 88 ? -9.905 6.016 2.810 1.00 97.00 88 ALA A O 1
ATOM 701 N N . GLU A 1 89 ? -10.971 7.990 2.926 1.00 97.06 89 GLU A N 1
ATOM 702 C CA . GLU A 1 89 ? -10.491 8.560 1.667 1.00 97.06 89 GLU A CA 1
ATOM 703 C C . GLU A 1 89 ? -8.973 8.798 1.649 1.00 97.06 89 GLU A C 1
ATOM 705 O O . GLU A 1 89 ? -8.376 8.762 0.576 1.00 97.06 89 GLU A O 1
ATOM 710 N N . MET A 1 90 ? -8.329 8.947 2.815 1.00 96.06 90 MET A N 1
ATOM 711 C CA . MET A 1 90 ? -6.865 9.043 2.916 1.00 96.06 90 MET A CA 1
ATOM 712 C C . MET A 1 90 ? -6.167 7.710 2.616 1.00 96.06 90 MET A C 1
ATOM 714 O O . MET A 1 90 ? -4.964 7.689 2.362 1.00 96.06 90 MET A O 1
ATOM 718 N N . ILE A 1 91 ? -6.903 6.594 2.643 1.00 97.06 91 ILE A N 1
ATOM 719 C CA . ILE A 1 91 ? -6.397 5.288 2.229 1.00 97.06 91 ILE A CA 1
ATOM 720 C C . ILE A 1 91 ? -6.610 5.142 0.725 1.00 97.06 91 ILE A C 1
ATOM 722 O O . ILE A 1 91 ? -7.723 5.332 0.216 1.00 97.06 91 ILE A O 1
ATOM 726 N N . GLU A 1 92 ? -5.552 4.744 0.022 1.00 97.50 92 GLU A N 1
ATOM 727 C CA . GLU A 1 92 ? -5.589 4.526 -1.420 1.00 97.50 92 GLU A CA 1
ATOM 728 C C . GLU A 1 92 ? -6.700 3.518 -1.804 1.00 97.50 92 GLU A C 1
ATOM 730 O O . GLU A 1 92 ? -6.892 2.489 -1.142 1.00 97.50 92 GLU A O 1
ATOM 735 N N . PRO A 1 93 ? -7.473 3.787 -2.870 1.00 97.81 93 PRO A N 1
ATOM 736 C CA . PRO A 1 93 ? -8.737 3.103 -3.146 1.00 97.81 93 PRO A CA 1
ATOM 737 C C . PRO A 1 93 ? -8.608 1.592 -3.374 1.00 97.81 93 PRO A C 1
ATOM 739 O O . PRO A 1 93 ? -9.537 0.849 -3.056 1.00 97.81 93 PRO A O 1
ATOM 742 N N . GLN A 1 94 ? -7.479 1.120 -3.906 1.00 98.38 94 GLN A N 1
ATOM 743 C CA . GLN A 1 94 ? -7.245 -0.303 -4.156 1.00 98.38 94 GLN A CA 1
ATOM 744 C C . GLN A 1 94 ? -7.001 -1.109 -2.875 1.00 98.38 94 GLN A C 1
ATOM 746 O O . GLN A 1 94 ? -7.229 -2.311 -2.872 1.00 98.38 94 GLN A O 1
ATOM 751 N N . VAL A 1 95 ? -6.568 -0.473 -1.782 1.00 98.38 95 VAL A N 1
ATOM 752 C CA . VAL A 1 95 ? -6.258 -1.160 -0.514 1.00 98.38 95 VAL A CA 1
ATOM 753 C C . VAL A 1 95 ? -7.266 -0.834 0.597 1.00 98.38 95 VAL A C 1
ATOM 755 O O . VAL A 1 95 ? -7.368 -1.558 1.586 1.00 98.38 95 VAL A O 1
ATOM 758 N N . ARG A 1 96 ? -8.081 0.213 0.415 1.00 98.31 96 ARG A N 1
ATOM 759 C CA . ARG A 1 96 ? -9.053 0.723 1.397 1.00 98.31 96 ARG A CA 1
ATOM 760 C C . ARG A 1 96 ? -9.962 -0.349 1.991 1.00 98.31 96 ARG A C 1
ATOM 762 O O . ARG A 1 96 ? -10.042 -0.476 3.210 1.00 98.31 96 ARG A O 1
ATOM 769 N N . ASN A 1 97 ? -10.636 -1.135 1.151 1.00 98.31 97 ASN A N 1
ATOM 770 C CA . ASN A 1 97 ? -11.571 -2.153 1.641 1.00 98.31 97 ASN A CA 1
ATOM 771 C C . ASN A 1 97 ? -10.862 -3.238 2.452 1.00 98.31 97 ASN A C 1
ATOM 773 O O . ASN A 1 97 ? -11.383 -3.653 3.486 1.00 98.31 97 ASN A O 1
ATOM 777 N N . ALA A 1 98 ? -9.677 -3.659 2.009 1.00 98.75 98 ALA A N 1
ATOM 778 C CA . ALA A 1 98 ? -8.872 -4.642 2.715 1.00 98.75 98 ALA A CA 1
ATOM 779 C C . ALA A 1 98 ? -8.439 -4.118 4.087 1.00 98.75 98 ALA A C 1
ATOM 781 O O . ALA A 1 98 ? -8.644 -4.803 5.082 1.00 98.75 98 ALA A O 1
ATOM 782 N N . VAL A 1 99 ? -7.948 -2.877 4.174 1.00 98.56 99 VAL A N 1
ATOM 783 C CA . VAL A 1 99 ? -7.599 -2.241 5.458 1.00 98.56 99 VAL A CA 1
ATOM 784 C C . VAL A 1 99 ? -8.797 -2.215 6.407 1.00 98.56 99 VAL A C 1
ATOM 786 O O . VAL A 1 99 ? -8.683 -2.656 7.549 1.00 98.56 99 VAL A O 1
ATOM 789 N N . LEU A 1 100 ? -9.964 -1.761 5.942 1.00 98.19 100 LEU A N 1
ATOM 790 C CA . LEU A 1 100 ? -11.171 -1.709 6.774 1.00 98.19 100 LEU A CA 1
ATOM 791 C C . LEU A 1 100 ? -11.625 -3.108 7.220 1.00 98.19 100 LEU A C 1
ATOM 793 O O . LEU A 1 100 ? -11.956 -3.315 8.388 1.00 98.19 100 LEU A O 1
ATOM 797 N N . ALA A 1 101 ? -11.602 -4.093 6.321 1.00 98.44 101 ALA A N 1
ATOM 798 C CA . ALA A 1 101 ? -11.931 -5.477 6.649 1.00 98.44 101 ALA A CA 1
ATOM 799 C C . ALA A 1 101 ? -10.960 -6.067 7.685 1.00 98.44 101 ALA A C 1
ATOM 801 O O . ALA A 1 101 ? -11.395 -6.710 8.642 1.00 98.44 101 ALA A O 1
ATOM 802 N N . LEU A 1 102 ? -9.661 -5.802 7.542 1.00 98.44 102 LEU A N 1
ATOM 803 C CA . LEU A 1 102 ? -8.635 -6.231 8.487 1.00 98.44 102 LEU A CA 1
ATOM 804 C C . LEU A 1 102 ? -8.818 -5.574 9.857 1.00 98.44 102 LEU A C 1
ATOM 806 O O . LEU A 1 102 ? -8.787 -6.263 10.876 1.00 98.44 102 LEU A O 1
ATOM 810 N N . ARG A 1 103 ? -9.121 -4.277 9.921 1.00 97.69 103 ARG A N 1
ATOM 811 C CA . ARG A 1 103 ? -9.415 -3.618 11.203 1.00 97.69 103 ARG A CA 1
ATOM 812 C C . ARG A 1 103 ? -10.622 -4.219 11.910 1.00 97.69 103 ARG A C 1
ATOM 814 O O . ARG A 1 103 ? -10.564 -4.470 13.111 1.00 97.69 103 ARG A O 1
ATOM 821 N N . ARG A 1 104 ? -11.685 -4.548 11.173 1.00 97.44 104 ARG A N 1
ATOM 822 C CA . ARG A 1 104 ? -12.858 -5.255 11.724 1.00 97.44 104 ARG A CA 1
ATOM 823 C C . ARG A 1 104 ? -12.522 -6.666 12.212 1.00 97.44 104 ARG A C 1
ATOM 825 O O . ARG A 1 104 ? -13.169 -7.163 13.127 1.00 97.44 104 ARG A O 1
ATOM 832 N N . LYS A 1 105 ? -11.493 -7.292 11.635 1.00 97.94 105 LYS A N 1
ATOM 833 C CA . LYS A 1 105 ? -10.911 -8.563 12.090 1.00 97.94 105 LYS A CA 1
ATOM 834 C C . LYS A 1 105 ? -9.933 -8.408 13.264 1.00 97.94 105 LYS A C 1
ATOM 836 O O . LYS A 1 105 ? -9.474 -9.422 13.781 1.00 97.94 105 LYS A O 1
ATOM 841 N N . GLY A 1 106 ? -9.643 -7.188 13.715 1.00 97.75 106 GLY A N 1
ATOM 842 C CA . GLY A 1 106 ? -8.786 -6.918 14.872 1.00 97.75 106 GLY A CA 1
ATOM 843 C C . GLY A 1 106 ? -7.354 -6.499 14.545 1.00 97.75 106 GLY A C 1
ATOM 844 O O . GLY A 1 106 ? -6.562 -6.292 15.459 1.00 97.75 106 GLY A O 1
ATOM 845 N N . TYR A 1 107 ? -6.998 -6.367 13.266 1.00 98.00 107 TYR A N 1
ATOM 846 C CA . TYR A 1 107 ? -5.652 -5.969 12.857 1.00 98.00 107 TYR A CA 1
ATOM 847 C C . TYR A 1 107 ? -5.474 -4.451 12.985 1.00 98.00 107 TYR A C 1
ATOM 849 O O . TYR A 1 107 ? -6.118 -3.673 12.280 1.00 98.00 107 TYR A O 1
ATOM 857 N N . SER A 1 108 ? -4.578 -4.018 13.870 1.00 97.00 108 SER A N 1
ATOM 858 C CA . SER A 1 108 ? -4.259 -2.604 14.110 1.00 97.00 108 SER A CA 1
ATOM 859 C C . SER A 1 108 ? -3.353 -2.036 13.009 1.00 97.00 108 SER A C 1
ATOM 861 O O . SER A 1 108 ? -2.155 -1.839 13.215 1.00 97.00 108 SER A O 1
ATOM 863 N N . THR A 1 109 ? -3.909 -1.799 11.819 1.00 97.25 109 THR A N 1
ATOM 864 C CA . THR A 1 109 ? -3.171 -1.258 10.663 1.00 97.25 109 THR A CA 1
ATOM 865 C C . THR A 1 109 ? -2.665 0.168 10.914 1.00 97.25 109 THR A C 1
ATOM 867 O O . THR A 1 109 ? -3.398 0.983 11.484 1.00 97.25 109 THR A O 1
ATOM 870 N N . TYR A 1 110 ? -1.459 0.499 10.441 1.00 95.19 110 TYR A N 1
ATOM 871 C CA . TYR A 1 110 ? -0.886 1.853 10.548 1.00 95.19 110 TYR A CA 1
ATOM 872 C C . TYR A 1 110 ? -0.240 2.396 9.261 1.00 95.19 110 TYR A C 1
ATOM 874 O O . TYR A 1 110 ? 0.086 3.580 9.209 1.00 95.19 110 TYR A O 1
ATOM 882 N N . GLU A 1 111 ? -0.069 1.562 8.236 1.00 94.94 111 GLU A N 1
ATOM 883 C CA . GLU A 1 111 ? 0.494 1.917 6.929 1.00 94.94 111 GLU A CA 1
ATOM 884 C C . GLU A 1 111 ? -0.113 0.995 5.865 1.00 94.94 111 GLU A C 1
ATOM 886 O O . GLU A 1 111 ? -0.375 -0.180 6.141 1.00 94.94 111 GLU A O 1
ATOM 891 N N . SER A 1 112 ? -0.374 1.521 4.666 1.00 97.38 112 SER A N 1
ATOM 892 C CA . SER A 1 112 ? -0.910 0.738 3.550 1.00 97.38 112 SER A CA 1
ATOM 893 C C . SER A 1 112 ? -0.730 1.433 2.201 1.00 97.38 112 SER A C 1
ATOM 895 O O . SER A 1 112 ? -0.714 2.662 2.165 1.00 97.38 112 SER A O 1
ATOM 897 N N . GLY A 1 113 ? -0.742 0.671 1.104 1.00 97.75 113 GLY A N 1
ATOM 898 C CA . GLY A 1 113 ? -0.798 1.203 -0.265 1.00 97.75 113 GLY A CA 1
ATOM 899 C C . GLY A 1 113 ? 0.518 1.063 -1.024 1.00 97.75 113 GLY A C 1
ATOM 900 O O . GLY A 1 113 ? 1.276 0.126 -0.764 1.00 97.75 113 GLY A O 1
ATOM 901 N N . PHE A 1 114 ? 0.775 1.959 -1.984 1.00 97.06 114 PHE A N 1
ATOM 902 C CA . PHE A 1 114 ? 2.015 1.971 -2.767 1.00 97.06 114 PHE A CA 1
ATOM 903 C C . PHE A 1 114 ? 3.239 2.194 -1.877 1.00 97.06 114 PHE A C 1
ATOM 905 O O . PHE A 1 114 ? 3.314 3.166 -1.125 1.00 97.06 114 PHE A O 1
ATOM 912 N N . TYR A 1 115 ? 4.238 1.332 -2.047 1.00 93.25 115 TYR A N 1
ATOM 913 C CA . TYR A 1 115 ? 5.518 1.423 -1.360 1.00 93.25 115 TYR A CA 1
ATOM 914 C C . TYR A 1 115 ? 6.660 1.190 -2.350 1.00 93.25 115 TYR A C 1
ATOM 916 O O . TYR A 1 115 ? 6.538 0.366 -3.257 1.00 93.25 115 TYR A O 1
ATOM 924 N N . ASP A 1 116 ? 7.750 1.931 -2.168 1.00 88.19 116 ASP A N 1
ATOM 925 C CA . ASP A 1 116 ? 8.930 1.919 -3.043 1.00 88.19 116 ASP A CA 1
ATOM 926 C C . ASP A 1 116 ? 8.584 1.955 -4.553 1.00 88.19 116 ASP A C 1
ATOM 928 O O . ASP A 1 116 ? 7.646 2.662 -4.947 1.00 88.19 116 ASP A O 1
ATOM 932 N N . GLU A 1 117 ? 9.323 1.244 -5.413 1.00 89.25 117 GLU A N 1
ATOM 933 C CA . GLU A 1 117 ? 9.117 1.272 -6.863 1.00 89.25 117 GLU A CA 1
ATOM 934 C C . GLU A 1 117 ? 7.968 0.383 -7.359 1.00 89.25 117 GLU A C 1
ATOM 936 O O . GLU A 1 117 ? 7.208 0.792 -8.237 1.00 89.25 117 GLU A O 1
ATOM 941 N N . ASN A 1 118 ? 7.848 -0.846 -6.851 1.00 95.31 118 ASN A N 1
ATOM 942 C CA . ASN A 1 118 ? 6.867 -1.833 -7.323 1.00 95.31 118 ASN A CA 1
ATOM 943 C C . ASN A 1 118 ? 6.308 -2.710 -6.195 1.00 95.31 118 ASN A C 1
ATOM 945 O O . ASN A 1 118 ? 6.033 -3.898 -6.415 1.00 95.31 118 ASN A O 1
ATOM 949 N N . PHE A 1 119 ? 6.140 -2.139 -5.000 1.00 97.00 119 PHE A N 1
ATOM 950 C CA . PHE A 1 119 ? 5.514 -2.823 -3.876 1.00 97.00 119 PHE A CA 1
ATOM 951 C C . PHE A 1 119 ? 4.138 -2.256 -3.518 1.00 97.00 119 PHE A C 1
ATOM 953 O O . PHE A 1 119 ? 3.795 -1.099 -3.779 1.00 97.00 119 PHE A O 1
ATOM 960 N N . GLN A 1 120 ? 3.346 -3.106 -2.873 1.00 98.06 120 GLN A N 1
ATOM 961 C CA . GLN A 1 120 ? 2.212 -2.705 -2.050 1.00 98.06 120 GLN A CA 1
ATOM 962 C C . GLN A 1 120 ? 2.408 -3.272 -0.648 1.00 98.06 120 GLN A C 1
ATOM 964 O O . GLN A 1 120 ? 2.873 -4.405 -0.512 1.00 98.06 120 GLN A O 1
ATOM 969 N N . VAL A 1 121 ? 2.014 -2.528 0.381 1.00 98.62 121 VAL A N 1
ATOM 970 C CA . VAL A 1 121 ? 2.127 -2.981 1.775 1.00 98.62 121 VAL A CA 1
ATOM 971 C C . VAL A 1 121 ? 0.822 -2.816 2.545 1.00 98.62 121 VAL A C 1
ATOM 973 O O . VAL A 1 121 ? -0.005 -1.972 2.199 1.00 98.62 121 VAL A O 1
ATOM 976 N N . ILE A 1 122 ? 0.662 -3.613 3.603 1.00 98.62 122 ILE A N 1
ATOM 977 C CA . ILE A 1 122 ? -0.175 -3.311 4.772 1.00 98.62 122 ILE A CA 1
ATOM 978 C C . ILE A 1 122 ? 0.638 -3.673 6.018 1.00 98.62 122 ILE A C 1
ATOM 980 O O . ILE A 1 122 ? 1.014 -4.836 6.189 1.00 98.62 122 ILE A O 1
ATOM 984 N N . SER A 1 123 ? 0.857 -2.698 6.899 1.00 97.75 123 SER A N 1
ATOM 985 C CA . SER A 1 123 ? 1.614 -2.862 8.148 1.00 97.75 123 SER A CA 1
ATOM 986 C C . SER A 1 123 ? 0.694 -2.745 9.362 1.00 97.75 123 SER A C 1
ATOM 988 O O . SER A 1 123 ? -0.208 -1.899 9.398 1.00 97.75 123 SER A O 1
ATOM 990 N N . CYS A 1 124 ? 0.912 -3.598 10.360 1.00 97.25 124 CYS A N 1
ATOM 991 C CA . CYS A 1 124 ? 0.086 -3.740 11.555 1.00 97.25 124 CYS A CA 1
ATOM 992 C C . CYS A 1 124 ? 0.926 -3.701 12.835 1.00 97.25 124 CYS A C 1
ATOM 994 O O . CYS A 1 124 ? 2.034 -4.222 12.880 1.00 97.25 124 CYS A O 1
ATOM 996 N N . GLN A 1 125 ? 0.367 -3.134 13.903 1.00 94.19 125 GLN A N 1
ATOM 997 C CA . GLN A 1 125 ? 0.978 -3.159 15.235 1.00 94.19 125 GLN A CA 1
ATOM 998 C C . GLN A 1 125 ? 0.876 -4.555 15.873 1.00 94.19 125 GLN A C 1
ATOM 1000 O O . GLN A 1 125 ? -0.024 -5.324 15.538 1.00 94.19 125 GLN A O 1
ATOM 1005 N N . ASP A 1 126 ? 1.740 -4.838 16.853 1.00 93.06 126 ASP A N 1
ATOM 1006 C CA . ASP A 1 126 ? 1.724 -6.039 17.709 1.00 93.06 126 ASP A CA 1
ATOM 1007 C C . ASP A 1 126 ? 2.006 -7.381 17.011 1.00 93.06 126 ASP A C 1
ATOM 1009 O O . ASP A 1 126 ? 1.588 -8.429 17.509 1.00 93.06 126 ASP A O 1
ATOM 1013 N N . LYS A 1 127 ? 2.713 -7.386 15.877 1.00 96.50 127 LYS A N 1
ATOM 1014 C CA . LYS A 1 127 ? 3.168 -8.624 15.216 1.00 96.50 127 LYS A CA 1
ATOM 1015 C C . LYS A 1 127 ? 2.061 -9.669 14.973 1.00 96.50 127 LYS A C 1
ATOM 1017 O O . LYS A 1 127 ? 2.233 -10.847 15.315 1.00 96.50 127 LYS A O 1
ATOM 1022 N N . PRO A 1 128 ? 0.898 -9.293 14.405 1.00 97.00 128 PRO A N 1
ATOM 1023 C CA . PRO A 1 128 ? -0.263 -10.178 14.339 1.00 97.00 128 PRO A CA 1
ATOM 1024 C C . PRO A 1 128 ? -0.061 -11.353 13.376 1.00 97.00 128 PRO A C 1
ATOM 1026 O O . PRO A 1 128 ? -0.878 -12.272 13.357 1.00 97.00 128 PRO A O 1
ATOM 1029 N N . PHE A 1 129 ? 1.011 -11.332 12.581 1.00 97.94 129 PHE A N 1
ATOM 1030 C CA . PHE A 1 129 ? 1.357 -12.390 11.643 1.00 97.94 129 PHE A CA 1
ATOM 1031 C C . PHE A 1 129 ? 2.353 -13.404 12.218 1.00 97.94 129 PHE A C 1
ATOM 1033 O O . PHE A 1 129 ? 2.805 -14.282 11.488 1.00 97.94 129 PHE A O 1
ATOM 1040 N N . THR A 1 130 ? 2.654 -13.338 13.519 1.00 97.31 130 THR A N 1
ATOM 1041 C CA . THR A 1 130 ? 3.533 -14.307 14.189 1.00 97.31 130 THR A CA 1
ATOM 1042 C C . THR A 1 130 ? 3.034 -15.735 13.950 1.00 97.31 130 THR A C 1
ATOM 1044 O O . THR A 1 130 ? 1.914 -16.083 14.328 1.00 97.31 130 THR A O 1
ATOM 1047 N N . ASN A 1 131 ? 3.876 -16.578 13.345 1.00 95.69 131 ASN A N 1
ATOM 1048 C CA . ASN A 1 131 ? 3.570 -17.959 12.929 1.00 95.69 131 ASN A CA 1
ATOM 1049 C C . ASN A 1 131 ? 2.436 -18.109 11.897 1.00 95.69 131 ASN A C 1
ATOM 1051 O O . ASN A 1 131 ? 2.027 -19.235 11.601 1.00 95.69 131 ASN A O 1
ATOM 1055 N N . TYR A 1 132 ? 1.909 -17.015 11.347 1.00 97.38 132 TYR A N 1
ATOM 1056 C CA . TYR A 1 132 ? 0.922 -17.091 10.284 1.00 97.38 132 TYR A CA 1
ATOM 1057 C C . TYR A 1 132 ? 1.613 -17.425 8.963 1.00 97.38 132 TYR A C 1
ATOM 1059 O O . TYR A 1 132 ? 2.616 -16.824 8.586 1.00 97.38 132 TYR A O 1
ATOM 1067 N N . VAL A 1 133 ? 1.049 -18.385 8.236 1.00 97.31 133 VAL A N 1
ATOM 1068 C CA . VAL A 1 133 ? 1.536 -18.795 6.920 1.00 97.31 133 VAL A CA 1
ATOM 1069 C C . VAL A 1 133 ? 0.355 -18.785 5.965 1.00 97.31 133 VAL A C 1
ATOM 1071 O O . VAL A 1 133 ? -0.690 -19.370 6.249 1.00 97.31 133 VAL A O 1
ATOM 1074 N N . PHE A 1 134 ? 0.518 -18.120 4.822 1.00 98.31 134 PHE A N 1
ATOM 1075 C CA . PHE A 1 134 ? -0.501 -18.132 3.779 1.00 98.31 134 PHE A CA 1
ATOM 1076 C C . PHE A 1 134 ? -0.692 -19.545 3.206 1.00 98.31 134 PHE A C 1
ATOM 1078 O O . PHE A 1 134 ? 0.287 -20.281 3.058 1.00 98.31 134 PHE A O 1
ATOM 1085 N N . PRO A 1 135 ? -1.924 -19.927 2.815 1.00 98.44 135 PRO A N 1
ATOM 1086 C CA . PRO A 1 135 ? -2.163 -21.205 2.152 1.00 98.44 135 PRO A CA 1
ATOM 1087 C C . PRO A 1 135 ? -1.287 -21.373 0.901 1.00 98.44 135 PRO A C 1
ATOM 1089 O O . PRO A 1 135 ? -1.232 -20.479 0.056 1.00 98.44 135 PRO A O 1
ATOM 1092 N N . GLU A 1 136 ? -0.650 -22.534 0.733 1.00 98.19 136 GLU A N 1
ATOM 1093 C CA . GLU A 1 136 ? 0.288 -22.787 -0.376 1.00 98.19 136 GLU A CA 1
ATOM 1094 C C . GLU A 1 136 ? -0.356 -22.556 -1.753 1.00 98.19 136 GLU A C 1
ATOM 1096 O O . GLU A 1 136 ? 0.230 -21.908 -2.619 1.00 98.19 136 GLU A O 1
ATOM 1101 N N . ALA A 1 137 ? -1.600 -23.010 -1.933 1.00 98.31 137 ALA A N 1
ATOM 1102 C CA . ALA A 1 137 ? -2.355 -22.802 -3.168 1.00 98.31 137 ALA A CA 1
ATOM 1103 C C . ALA A 1 137 ? -2.578 -21.310 -3.481 1.00 98.31 137 ALA A C 1
ATOM 1105 O O . ALA A 1 137 ? -2.548 -20.908 -4.646 1.00 98.31 137 ALA A O 1
ATOM 1106 N N . PHE A 1 138 ? -2.764 -20.481 -2.450 1.00 98.50 138 PHE A N 1
ATOM 1107 C CA . PHE A 1 138 ? -2.914 -19.038 -2.609 1.00 98.50 138 PHE A CA 1
ATOM 1108 C C . PHE A 1 138 ? -1.592 -18.393 -3.039 1.00 98.50 138 PHE A C 1
ATOM 1110 O O . PHE A 1 138 ? -1.557 -17.667 -4.032 1.00 98.50 138 PHE A O 1
ATOM 1117 N N . VAL A 1 139 ? -0.486 -18.735 -2.370 1.00 98.62 139 VAL A N 1
ATOM 1118 C CA . VAL A 1 139 ? 0.858 -18.249 -2.726 1.00 98.62 139 VAL A CA 1
ATOM 1119 C C . VAL A 1 139 ? 1.237 -18.663 -4.153 1.00 98.62 139 VAL A C 1
ATOM 1121 O O . VAL A 1 139 ? 1.727 -17.843 -4.929 1.00 98.62 139 VAL A O 1
ATOM 1124 N N . ALA A 1 140 ? 0.962 -19.912 -4.541 1.00 98.31 140 ALA A N 1
ATOM 1125 C CA . ALA A 1 140 ? 1.205 -20.401 -5.897 1.00 98.31 140 ALA A CA 1
ATOM 1126 C C . ALA A 1 140 ? 0.366 -19.650 -6.947 1.00 98.31 140 ALA A C 1
ATOM 1128 O O . ALA A 1 140 ? 0.880 -19.294 -8.010 1.00 98.31 140 ALA A O 1
ATOM 1129 N N . SER A 1 141 ? -0.903 -19.361 -6.637 1.00 98.44 141 SER A N 1
ATOM 1130 C CA . SER A 1 141 ? -1.784 -18.558 -7.492 1.00 98.44 141 SER A CA 1
ATOM 1131 C C . SER A 1 141 ? -1.233 -17.144 -7.700 1.00 98.44 141 SER A C 1
ATOM 1133 O O . SER A 1 141 ? -1.106 -16.704 -8.845 1.00 98.44 141 SER A O 1
ATOM 1135 N N . LEU A 1 142 ? -0.809 -16.459 -6.632 1.00 98.50 142 LEU A N 1
ATOM 1136 C CA . LEU A 1 142 ? -0.180 -15.136 -6.729 1.00 98.50 142 LEU A CA 1
ATOM 1137 C C . LEU A 1 142 ? 1.095 -15.168 -7.573 1.00 98.50 142 LEU A C 1
ATOM 1139 O O . LEU A 1 142 ? 1.239 -14.377 -8.508 1.00 98.50 142 LEU A O 1
ATOM 1143 N N . LYS A 1 143 ? 1.965 -16.153 -7.331 1.00 98.38 143 LYS A N 1
ATOM 1144 C CA . LYS A 1 143 ? 3.197 -16.324 -8.103 1.00 98.38 143 LYS A CA 1
ATOM 1145 C C . LYS A 1 143 ? 2.919 -16.527 -9.592 1.00 98.38 143 LYS A C 1
ATOM 1147 O O . LYS A 1 143 ? 3.590 -15.923 -10.422 1.00 98.38 143 LYS A O 1
ATOM 1152 N N . SER A 1 144 ? 1.894 -17.306 -9.947 1.00 97.94 144 SER A N 1
ATOM 1153 C CA . SER A 1 144 ? 1.489 -17.505 -11.350 1.00 97.94 144 SER A CA 1
ATOM 1154 C C . SER A 1 144 ? 1.008 -16.219 -12.036 1.00 97.94 144 SER A C 1
ATOM 1156 O O . SER A 1 144 ? 1.129 -16.086 -13.253 1.00 97.94 144 SER A O 1
ATOM 1158 N N . LYS A 1 145 ? 0.510 -15.248 -11.259 1.00 97.62 145 LYS A N 1
ATOM 1159 C CA . LYS A 1 145 ? 0.114 -13.920 -11.743 1.00 97.62 145 LYS A CA 1
ATOM 1160 C C . LYS A 1 145 ? 1.286 -12.930 -11.798 1.00 97.62 145 LYS A C 1
ATOM 1162 O O . LYS A 1 145 ? 1.094 -11.837 -12.326 1.00 97.62 145 LYS A O 1
ATOM 1167 N N . GLY A 1 146 ? 2.471 -13.299 -11.304 1.00 98.06 146 GLY A N 1
ATOM 1168 C CA . GLY A 1 146 ? 3.638 -12.418 -11.195 1.00 98.06 146 GLY A CA 1
ATOM 1169 C C . GLY A 1 146 ? 3.649 -11.580 -9.917 1.00 98.06 146 GLY A C 1
ATOM 1170 O O . GLY A 1 146 ? 4.043 -10.417 -9.967 1.00 98.06 146 GLY A O 1
ATOM 1171 N N . VAL A 1 147 ? 3.167 -12.138 -8.801 1.00 98.62 147 VAL A N 1
ATOM 1172 C CA . VAL A 1 147 ? 3.170 -11.487 -7.482 1.00 98.62 147 VAL A CA 1
ATOM 1173 C C . VAL A 1 147 ? 3.880 -12.364 -6.464 1.00 98.62 147 VAL A C 1
ATOM 1175 O O . VAL A 1 147 ? 3.513 -13.523 -6.266 1.00 98.62 147 VAL A O 1
ATOM 1178 N N . GLU A 1 148 ? 4.870 -11.796 -5.786 1.00 98.50 148 GLU A N 1
ATOM 1179 C CA . GLU A 1 148 ? 5.489 -12.394 -4.605 1.00 98.50 148 GLU A CA 1
ATOM 1180 C C . GLU A 1 148 ? 4.850 -11.779 -3.354 1.00 98.50 148 GLU A C 1
ATOM 1182 O O . GLU A 1 148 ? 4.746 -10.557 -3.252 1.00 98.50 148 GLU A O 1
ATOM 1187 N N . ILE A 1 149 ? 4.410 -12.621 -2.416 1.00 98.56 149 ILE A N 1
ATOM 1188 C CA . ILE A 1 149 ? 3.879 -12.203 -1.113 1.00 98.56 149 ILE A CA 1
ATOM 1189 C C . ILE A 1 149 ? 4.858 -12.602 -0.011 1.00 98.56 149 ILE A C 1
ATOM 1191 O O . ILE A 1 149 ? 5.300 -13.751 0.041 1.00 98.56 149 ILE A O 1
ATOM 1195 N N . THR A 1 150 ? 5.163 -11.664 0.879 1.00 98.25 150 THR A N 1
ATOM 1196 C CA . THR A 1 150 ? 6.090 -11.867 1.997 1.00 98.25 150 THR A CA 1
ATOM 1197 C C . THR A 1 150 ? 5.517 -11.248 3.266 1.00 98.25 150 THR A C 1
ATOM 1199 O O . THR A 1 150 ? 4.903 -10.184 3.213 1.00 98.25 150 THR A O 1
ATOM 1202 N N . ILE A 1 151 ? 5.734 -11.906 4.408 1.00 98.44 151 ILE A N 1
ATOM 1203 C CA . ILE A 1 151 ? 5.522 -11.319 5.735 1.00 98.44 151 ILE A CA 1
ATOM 1204 C C . ILE A 1 151 ? 6.882 -10.860 6.258 1.00 98.44 151 ILE A C 1
ATOM 1206 O O . ILE A 1 151 ? 7.825 -11.652 6.287 1.00 98.44 151 ILE A O 1
ATOM 1210 N N . ILE A 1 152 ? 6.987 -9.591 6.637 1.00 97.81 152 ILE A N 1
ATOM 1211 C CA . ILE A 1 152 ? 8.212 -8.967 7.144 1.00 97.81 152 ILE A CA 1
ATOM 1212 C C . ILE A 1 152 ? 8.006 -8.638 8.623 1.00 97.81 152 ILE A C 1
ATOM 1214 O O . ILE A 1 152 ? 7.004 -8.025 8.995 1.00 97.81 152 ILE A O 1
ATOM 1218 N N . ASP A 1 153 ? 8.946 -9.097 9.454 1.00 97.06 153 ASP A N 1
ATOM 1219 C CA . ASP A 1 153 ? 9.013 -8.867 10.906 1.00 97.06 153 ASP A CA 1
ATOM 1220 C C . ASP A 1 153 ? 7.743 -9.221 11.703 1.00 97.06 153 ASP A C 1
ATOM 1222 O O . ASP A 1 153 ? 7.554 -8.737 12.819 1.00 97.06 153 ASP A O 1
ATOM 1226 N N . ASP A 1 154 ? 6.895 -10.094 11.146 1.00 97.94 154 ASP A N 1
ATOM 1227 C CA . ASP A 1 154 ? 5.560 -10.458 11.644 1.00 97.94 154 ASP A CA 1
ATOM 1228 C C . ASP A 1 154 ? 4.542 -9.293 11.675 1.00 97.94 154 ASP A C 1
ATOM 1230 O O . ASP A 1 154 ? 3.429 -9.456 12.185 1.00 97.94 154 ASP A O 1
ATOM 1234 N N . GLU A 1 155 ? 4.881 -8.134 11.100 1.00 97.44 155 GLU A N 1
ATOM 1235 C CA . GLU A 1 155 ? 4.098 -6.884 11.170 1.00 97.44 155 GLU A CA 1
ATOM 1236 C C . GLU A 1 155 ? 3.571 -6.421 9.816 1.00 97.44 155 GLU A C 1
ATOM 1238 O O . GLU A 1 155 ? 2.519 -5.785 9.756 1.00 97.44 155 GLU A O 1
ATOM 1243 N N . MET A 1 156 ? 4.268 -6.736 8.727 1.00 98.19 156 MET A N 1
ATOM 1244 C CA . MET A 1 156 ? 3.967 -6.201 7.403 1.00 98.19 156 MET A CA 1
ATOM 1245 C C . MET A 1 156 ? 3.713 -7.323 6.406 1.00 98.19 156 MET A C 1
ATOM 1247 O O . MET A 1 156 ? 4.521 -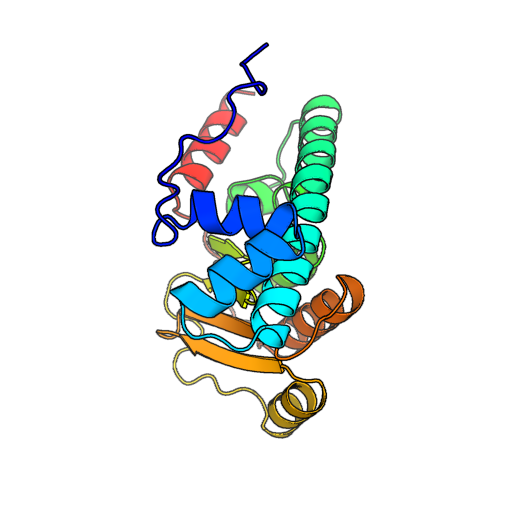8.237 6.269 1.00 98.19 156 MET A O 1
ATOM 1251 N N . ILE A 1 157 ? 2.617 -7.214 5.659 1.00 98.69 157 ILE A N 1
ATOM 1252 C CA . ILE A 1 157 ? 2.424 -7.973 4.423 1.00 98.69 157 ILE A CA 1
ATOM 1253 C C . ILE A 1 157 ? 2.906 -7.097 3.276 1.00 98.69 157 ILE A C 1
ATOM 1255 O O . ILE A 1 157 ? 2.383 -6.002 3.075 1.00 98.69 157 ILE A O 1
ATOM 1259 N N . GLN A 1 158 ? 3.872 -7.597 2.512 1.00 98.62 158 GLN A N 1
ATOM 1260 C CA . GLN A 1 158 ? 4.393 -6.953 1.315 1.00 98.62 158 GLN A CA 1
ATOM 1261 C C . GLN A 1 158 ? 4.034 -7.778 0.079 1.00 98.62 158 GLN A C 1
ATOM 1263 O O . GLN A 1 158 ? 4.260 -8.989 0.035 1.00 98.62 158 GLN A O 1
ATOM 1268 N N . LEU A 1 159 ? 3.526 -7.099 -0.945 1.00 98.75 159 LEU A N 1
ATOM 1269 C CA . LEU A 1 159 ? 3.350 -7.621 -2.294 1.00 98.75 159 LEU A CA 1
ATOM 1270 C C . LEU A 1 159 ? 4.384 -6.985 -3.209 1.00 98.75 159 LEU A C 1
ATOM 1272 O O . LEU A 1 159 ? 4.513 -5.764 -3.236 1.00 98.75 159 LEU A O 1
ATOM 1276 N N . LYS A 1 160 ? 5.082 -7.803 -3.988 1.00 98.38 160 LYS A N 1
ATOM 1277 C CA . LYS A 1 160 ? 5.997 -7.370 -5.045 1.00 98.38 160 LYS A CA 1
ATOM 1278 C C . LYS A 1 160 ? 5.485 -7.837 -6.389 1.00 98.38 160 LYS A C 1
ATOM 1280 O O . LYS A 1 160 ? 5.165 -9.012 -6.550 1.00 98.38 160 LYS A O 1
ATOM 1285 N N . PHE A 1 161 ? 5.464 -6.930 -7.354 1.00 98.31 161 PHE A N 1
ATOM 1286 C CA . PHE A 1 161 ? 4.903 -7.188 -8.674 1.00 98.31 161 PHE A CA 1
ATOM 1287 C C . PHE A 1 161 ? 6.011 -7.329 -9.722 1.00 98.31 161 PHE A C 1
ATOM 1289 O O . PHE A 1 161 ? 6.771 -6.393 -9.956 1.00 98.31 161 PHE A O 1
ATOM 1296 N N . ASP A 1 162 ? 6.088 -8.480 -10.391 1.00 97.38 162 ASP A N 1
ATOM 1297 C CA . ASP A 1 162 ? 7.054 -8.744 -11.472 1.00 97.38 162 ASP A CA 1
ATOM 1298 C C . ASP A 1 162 ? 6.544 -8.316 -12.858 1.00 97.38 162 ASP A C 1
ATOM 1300 O O . ASP A 1 162 ? 7.283 -8.332 -13.844 1.00 97.38 162 ASP A O 1
ATOM 1304 N N . ARG A 1 163 ? 5.275 -7.913 -12.937 1.00 97.50 163 ARG A N 1
ATOM 1305 C CA . ARG A 1 163 ? 4.654 -7.295 -14.108 1.00 97.50 163 ARG A CA 1
ATOM 1306 C C . ARG A 1 163 ? 3.757 -6.150 -13.676 1.00 97.50 163 ARG A C 1
ATOM 1308 O O . ARG A 1 163 ? 3.363 -6.067 -12.515 1.00 97.50 163 ARG A O 1
ATOM 1315 N N . PHE A 1 164 ? 3.384 -5.306 -14.628 1.00 97.75 164 PHE A N 1
ATOM 1316 C CA . PHE A 1 164 ? 2.397 -4.274 -14.360 1.00 97.75 164 PHE A CA 1
ATOM 1317 C C . PHE A 1 164 ? 1.046 -4.923 -14.038 1.00 97.75 164 PHE A C 1
ATOM 1319 O O . PHE A 1 164 ? 0.629 -5.878 -14.706 1.00 97.75 164 PHE A O 1
ATOM 1326 N N . MET A 1 165 ? 0.393 -4.394 -13.007 1.00 98.06 165 MET A N 1
ATOM 1327 C CA . MET A 1 165 ? -0.979 -4.707 -12.632 1.00 98.06 165 MET A CA 1
ATOM 1328 C C . MET A 1 165 ? -1.738 -3.407 -12.436 1.00 98.06 165 MET A C 1
ATOM 1330 O O . MET A 1 165 ? -1.209 -2.461 -11.847 1.00 98.06 165 MET A O 1
ATOM 1334 N N . ASP A 1 166 ? -2.969 -3.355 -12.929 1.00 97.62 166 ASP A N 1
ATOM 1335 C CA . ASP A 1 166 ? -3.820 -2.194 -12.695 1.00 97.62 166 ASP A CA 1
ATOM 1336 C C . ASP A 1 166 ? -4.422 -2.190 -11.274 1.00 97.62 166 ASP A C 1
ATOM 1338 O O . ASP A 1 166 ? -4.275 -3.135 -10.495 1.00 97.62 166 ASP A O 1
ATOM 1342 N N . LEU A 1 167 ? -5.109 -1.101 -10.910 1.00 98.12 167 LEU A N 1
ATOM 1343 C CA . LEU A 1 167 ? -5.712 -0.974 -9.578 1.00 98.12 167 LEU A CA 1
ATOM 1344 C C . LEU A 1 167 ? -6.770 -2.044 -9.292 1.00 98.12 167 LEU A C 1
ATOM 1346 O O . LEU A 1 167 ? -6.948 -2.390 -8.129 1.00 98.12 167 LEU A O 1
ATOM 1350 N N . ALA A 1 168 ? -7.485 -2.545 -10.302 1.00 98.44 168 ALA A N 1
ATOM 1351 C CA . ALA A 1 168 ? -8.521 -3.553 -10.096 1.00 98.44 168 ALA A CA 1
ATOM 1352 C C . ALA A 1 168 ? -7.893 -4.916 -9.781 1.00 98.44 168 ALA A C 1
ATOM 1354 O O . ALA A 1 168 ? -8.337 -5.594 -8.854 1.00 98.44 168 ALA A O 1
ATOM 1355 N N . GLU A 1 169 ? -6.819 -5.279 -10.487 1.00 98.44 169 GLU A N 1
ATOM 1356 C CA . GLU A 1 169 ? -6.027 -6.475 -10.190 1.00 98.44 169 GLU A CA 1
ATOM 1357 C C . GLU A 1 169 ? -5.405 -6.407 -8.787 1.00 98.44 169 GLU A C 1
ATOM 1359 O O . GLU A 1 169 ? -5.543 -7.351 -8.006 1.00 98.44 169 GLU A O 1
ATOM 1364 N N . ILE A 1 170 ? -4.769 -5.279 -8.442 1.00 98.69 170 ILE A N 1
ATOM 1365 C CA . ILE A 1 170 ? -4.165 -5.064 -7.115 1.00 98.69 170 ILE A CA 1
ATOM 1366 C C . ILE A 1 170 ? -5.235 -5.142 -6.022 1.00 98.69 170 ILE A C 1
ATOM 1368 O O . ILE A 1 170 ? -5.030 -5.794 -4.998 1.00 98.69 170 ILE A O 1
ATOM 1372 N N . LYS A 1 171 ? -6.392 -4.512 -6.251 1.00 98.75 171 LYS A N 1
ATOM 1373 C CA . LYS A 1 171 ? -7.512 -4.533 -5.312 1.00 98.75 171 LYS A CA 1
ATOM 1374 C C . LYS A 1 171 ? -7.989 -5.952 -5.036 1.00 98.75 171 LYS A C 1
ATOM 1376 O O . LYS A 1 171 ? -8.176 -6.301 -3.876 1.00 98.75 171 LYS A O 1
ATOM 1381 N N . GLN A 1 172 ? -8.162 -6.766 -6.076 1.00 98.75 172 GLN A N 1
ATOM 1382 C CA . GLN A 1 172 ? -8.615 -8.143 -5.901 1.00 98.75 172 GLN A CA 1
ATOM 1383 C C . GLN A 1 172 ? -7.646 -8.944 -5.024 1.00 98.75 172 GLN A C 1
ATOM 1385 O O . GLN A 1 172 ? -8.086 -9.678 -4.149 1.00 98.75 172 GLN A O 1
ATOM 1390 N N . ILE A 1 173 ? -6.332 -8.763 -5.199 1.00 98.75 173 ILE A N 1
ATOM 1391 C CA . ILE A 1 173 ? -5.331 -9.443 -4.364 1.00 98.75 173 ILE A CA 1
ATOM 1392 C C . ILE A 1 173 ? -5.469 -9.027 -2.896 1.00 98.75 173 ILE A C 1
ATOM 1394 O O . ILE A 1 173 ? -5.434 -9.878 -2.009 1.00 98.75 173 ILE A O 1
ATOM 1398 N N . TRP A 1 174 ? -5.641 -7.732 -2.627 1.00 98.81 174 TRP A N 1
ATOM 1399 C CA . TRP A 1 174 ? -5.825 -7.245 -1.262 1.00 98.81 174 TRP A CA 1
ATOM 1400 C C . TRP A 1 174 ? -7.135 -7.715 -0.629 1.00 98.81 174 TRP A C 1
ATOM 1402 O O . TRP A 1 174 ? -7.136 -8.079 0.548 1.00 98.81 174 TRP A O 1
ATOM 1412 N N . ASP A 1 175 ? -8.226 -7.743 -1.394 1.00 98.81 175 ASP A N 1
ATOM 1413 C CA . ASP A 1 175 ? -9.505 -8.291 -0.942 1.00 98.81 175 ASP A CA 1
ATOM 1414 C C . ASP A 1 175 ? -9.362 -9.788 -0.596 1.00 98.81 175 ASP A C 1
ATOM 1416 O O . ASP A 1 175 ? -9.785 -10.197 0.486 1.00 98.81 175 ASP A O 1
ATOM 1420 N N . ASP A 1 176 ? -8.690 -10.581 -1.443 1.00 98.75 176 ASP A N 1
ATOM 1421 C CA . ASP A 1 176 ? -8.431 -12.009 -1.201 1.00 98.75 176 ASP A CA 1
ATOM 1422 C C . ASP A 1 176 ? -7.594 -12.217 0.081 1.00 98.75 176 ASP A C 1
ATOM 1424 O O . ASP A 1 176 ? -7.894 -13.080 0.908 1.00 98.75 176 ASP A O 1
ATOM 1428 N N . ILE A 1 177 ? -6.551 -11.402 0.292 1.00 98.81 177 ILE A N 1
ATOM 1429 C CA . ILE A 1 177 ? -5.730 -11.435 1.517 1.00 98.81 177 ILE A CA 1
ATOM 1430 C C . ILE A 1 177 ? -6.589 -11.136 2.744 1.00 98.81 177 ILE A C 1
ATOM 1432 O O . ILE A 1 177 ? -6.522 -11.856 3.746 1.00 98.81 177 ILE A O 1
ATOM 1436 N N . ALA A 1 178 ? -7.401 -10.080 2.667 1.00 98.75 178 ALA A N 1
ATOM 1437 C CA . ALA A 1 178 ? -8.285 -9.688 3.749 1.00 98.75 178 ALA A CA 1
ATOM 1438 C C . ALA A 1 178 ? -9.338 -10.757 4.040 1.00 98.75 178 ALA A C 1
ATOM 1440 O O . ALA A 1 178 ? -9.717 -10.899 5.198 1.00 98.75 178 ALA A O 1
ATOM 1441 N N . GLU A 1 179 ? -9.792 -11.522 3.045 1.00 98.56 179 GLU A N 1
ATOM 1442 C CA . GLU A 1 179 ? -10.711 -12.648 3.220 1.00 98.56 179 GLU A CA 1
ATOM 1443 C C . GLU A 1 179 ? -10.046 -13.823 3.952 1.00 98.56 179 GLU A C 1
ATOM 1445 O O . GLU A 1 179 ? -10.596 -14.298 4.950 1.00 98.56 179 GLU A O 1
ATOM 1450 N N . ILE A 1 180 ? -8.851 -14.232 3.514 1.00 98.38 180 ILE A N 1
ATOM 1451 C CA . ILE A 1 180 ? -8.127 -15.408 4.028 1.00 98.38 180 ILE A CA 1
ATOM 1452 C C . ILE A 1 180 ? -7.651 -15.211 5.474 1.00 98.38 180 ILE A C 1
ATOM 1454 O O . ILE A 1 180 ? -7.663 -16.161 6.261 1.00 98.38 180 ILE A O 1
ATOM 1458 N N . LEU A 1 181 ? -7.230 -13.998 5.843 1.00 98.31 181 LEU A N 1
ATOM 1459 C CA . LEU A 1 181 ? -6.718 -13.726 7.188 1.00 98.31 181 LEU A CA 1
ATOM 1460 C C . LEU A 1 181 ? -7.803 -13.948 8.259 1.00 98.31 181 LEU A C 1
ATOM 1462 O O . LEU A 1 181 ? -8.913 -13.426 8.124 1.00 98.31 181 LEU A O 1
ATOM 1466 N N . PRO A 1 182 ? -7.535 -14.707 9.335 1.00 97.75 182 PRO A N 1
ATOM 1467 C CA . PRO A 1 182 ? -8.540 -14.999 10.351 1.00 97.75 182 PRO A CA 1
ATOM 1468 C C . PRO A 1 182 ? -8.826 -13.777 11.243 1.00 97.75 182 PRO A C 1
ATOM 1470 O O . PRO A 1 182 ? -7.964 -12.923 11.423 1.00 97.75 182 PRO A O 1
ATOM 1473 N N . PRO A 1 183 ? -10.016 -13.671 11.857 1.00 98.25 183 PRO A N 1
ATOM 1474 C CA . PRO A 1 183 ? -10.233 -12.692 12.917 1.00 98.25 183 PRO A CA 1
ATOM 1475 C C . PRO A 1 183 ? -9.339 -12.990 14.132 1.00 98.25 183 PRO A C 1
ATOM 1477 O O . PRO A 1 183 ? -9.209 -14.140 14.544 1.00 98.25 183 PRO A O 1
ATOM 1480 N N . LEU A 1 184 ? -8.782 -11.948 14.753 1.00 97.06 184 LEU A N 1
ATOM 1481 C CA . LEU A 1 184 ? -7.918 -12.050 15.938 1.00 97.06 184 LEU A CA 1
ATOM 1482 C C . LEU A 1 184 ? -8.698 -12.209 17.254 1.00 97.06 184 LEU A C 1
ATOM 1484 O O . LEU A 1 184 ? -8.097 -12.362 18.314 1.00 97.06 184 LEU A O 1
ATOM 1488 N N . GLY A 1 185 ? -10.032 -12.126 17.215 1.00 95.69 185 GLY A N 1
ATOM 1489 C CA . GLY A 1 185 ? -10.889 -12.238 18.403 1.00 95.69 185 GLY A CA 1
ATOM 1490 C C . GLY A 1 185 ? -10.803 -11.049 19.371 1.00 95.69 185 GLY A C 1
ATOM 1491 O O . GLY A 1 185 ? -11.378 -11.106 20.455 1.00 95.69 185 GLY A O 1
ATOM 1492 N N . ARG A 1 186 ? -10.115 -9.970 18.980 1.00 94.31 186 ARG A N 1
ATOM 1493 C CA . ARG A 1 186 ? -10.016 -8.698 19.706 1.00 94.31 186 ARG A CA 1
ATOM 1494 C C . ARG A 1 186 ? -10.300 -7.524 18.762 1.00 94.31 186 ARG A C 1
ATOM 1496 O O . ARG A 1 186 ? -10.076 -7.675 17.560 1.00 94.31 186 ARG A O 1
ATOM 1503 N N . PRO A 1 187 ? -10.797 -6.380 19.258 1.00 94.38 187 PRO A N 1
ATOM 1504 C CA . PRO A 1 187 ? -10.906 -5.176 18.440 1.00 94.38 187 PRO A CA 1
ATOM 1505 C C . PRO A 1 187 ? -9.517 -4.677 18.016 1.00 94.38 187 PRO A C 1
ATOM 1507 O O . PRO A 1 187 ? -8.532 -4.895 18.720 1.00 94.38 187 PRO A O 1
ATOM 1510 N N . ALA A 1 188 ? -9.446 -4.004 16.866 1.00 95.88 188 ALA A N 1
ATOM 1511 C CA . ALA A 1 188 ? -8.233 -3.311 16.452 1.00 95.88 188 ALA A CA 1
ATOM 1512 C C . ALA A 1 188 ? -8.030 -2.072 17.325 1.00 95.88 188 ALA A C 1
ATOM 1514 O O . ALA A 1 188 ? -8.951 -1.272 17.511 1.00 95.88 188 ALA A O 1
ATOM 1515 N N . GLU A 1 189 ? -6.808 -1.887 17.804 1.00 95.56 189 GLU A N 1
ATOM 1516 C CA . GLU A 1 189 ? -6.445 -0.712 18.583 1.00 95.56 189 GLU A CA 1
ATOM 1517 C C . GLU A 1 189 ? -6.375 0.536 17.685 1.00 95.56 189 GLU A C 1
ATOM 1519 O O . GLU A 1 189 ? -6.147 0.444 16.462 1.00 95.56 189 GLU A O 1
ATOM 1524 N N . PRO A 1 190 ? -6.576 1.736 18.255 1.00 95.69 190 PRO A N 1
ATOM 1525 C CA . PRO A 1 190 ? -6.347 2.973 17.531 1.00 95.69 190 PRO A CA 1
ATOM 1526 C C . PRO A 1 190 ? -4.891 3.086 17.068 1.00 95.69 190 PRO A C 1
ATOM 1528 O O . PRO A 1 190 ? -3.965 2.849 17.846 1.00 95.69 190 PRO A O 1
ATOM 1531 N N . SER A 1 191 ? -4.678 3.520 15.824 1.00 93.44 191 SER A N 1
ATOM 1532 C CA . SER A 1 191 ? -3.336 3.759 15.285 1.00 93.44 191 SER A CA 1
ATOM 1533 C C . SER A 1 191 ? -2.580 4.784 16.137 1.00 93.44 191 SER A C 1
ATOM 1535 O O . SER A 1 191 ? -3.115 5.843 16.484 1.00 93.44 191 SER A O 1
ATOM 1537 N N . GLN A 1 192 ? -1.324 4.475 16.469 1.00 91.38 192 GLN A N 1
ATOM 1538 C CA . GLN A 1 192 ? -0.470 5.288 17.349 1.00 91.38 192 GLN A CA 1
ATOM 1539 C C . GLN A 1 192 ? 0.574 6.113 16.584 1.00 91.38 192 GLN A C 1
ATOM 1541 O O . GLN A 1 192 ? 1.551 6.582 17.173 1.00 91.38 192 GLN A O 1
ATOM 1546 N N . THR A 1 193 ? 0.406 6.307 15.275 1.00 92.50 193 THR A N 1
ATOM 1547 C CA . THR A 1 193 ? 1.289 7.206 14.520 1.00 92.50 193 THR A CA 1
ATOM 1548 C C . THR A 1 193 ? 1.084 8.658 14.965 1.00 92.50 193 THR A C 1
ATOM 1550 O O . THR A 1 193 ? 0.036 9.028 15.502 1.00 92.50 193 THR A O 1
ATOM 1553 N N . GLY A 1 194 ? 2.097 9.509 14.763 1.00 92.69 194 GLY A N 1
ATOM 1554 C CA . GLY A 1 194 ? 1.978 10.941 15.067 1.00 92.69 194 GLY A CA 1
ATOM 1555 C C . GLY A 1 194 ? 0.838 11.600 14.287 1.00 92.69 194 GLY A C 1
ATOM 1556 O O . GLY A 1 194 ? 0.061 12.356 14.861 1.00 92.69 194 GLY A O 1
ATOM 1557 N N . PHE A 1 195 ? 0.686 11.228 13.012 1.00 92.62 195 PHE A N 1
ATOM 1558 C CA . PHE A 1 195 ? -0.424 11.661 12.166 1.00 92.62 195 PHE A CA 1
ATOM 1559 C C . PHE A 1 195 ? -1.784 11.259 12.752 1.00 92.62 195 PHE A C 1
ATOM 1561 O O . PHE A 1 195 ? -2.646 12.114 12.929 1.00 92.62 195 PHE A O 1
ATOM 1568 N N . ALA A 1 196 ? -1.944 9.989 13.140 1.00 94.69 196 ALA A N 1
ATOM 1569 C CA . ALA A 1 196 ? -3.197 9.471 13.683 1.00 94.69 196 ALA A CA 1
ATOM 1570 C C . ALA A 1 196 ? -3.624 10.161 14.985 1.00 94.69 196 ALA A C 1
ATOM 1572 O O . ALA A 1 196 ? -4.808 10.435 15.187 1.00 94.69 196 ALA A O 1
ATOM 1573 N N . ARG A 1 197 ? -2.663 10.460 15.870 1.00 94.75 197 ARG A N 1
ATOM 1574 C CA . ARG A 1 197 ? -2.926 11.244 17.085 1.00 94.75 197 ARG A CA 1
ATOM 1575 C C . ARG A 1 197 ? -3.398 12.654 16.744 1.00 94.75 197 ARG A C 1
ATOM 1577 O O . ARG A 1 197 ? -4.473 13.039 17.184 1.00 94.75 197 ARG A O 1
ATOM 1584 N N . ASN A 1 198 ? -2.656 13.361 15.892 1.00 95.06 198 ASN A N 1
ATOM 1585 C CA . ASN A 1 198 ? -3.001 14.725 15.491 1.00 95.06 198 ASN A CA 1
ATOM 1586 C C . ASN A 1 198 ? -4.375 14.802 14.808 1.00 95.06 198 ASN A C 1
ATOM 1588 O O . ASN A 1 198 ? -5.116 15.754 15.037 1.00 95.06 198 ASN A O 1
ATOM 1592 N N . PHE A 1 199 ? -4.725 13.803 13.990 1.00 95.62 199 PHE A N 1
ATOM 1593 C CA . PHE A 1 199 ? -6.046 13.710 13.372 1.00 95.62 199 PHE A CA 1
ATOM 1594 C C . PHE A 1 199 ? -7.152 13.578 14.422 1.00 95.62 199 PHE A C 1
ATOM 1596 O O . PHE A 1 199 ? -8.138 14.301 14.373 1.00 95.62 199 PHE A O 1
ATOM 1603 N N . ARG A 1 200 ? -7.000 12.692 15.413 1.00 95.75 200 ARG A N 1
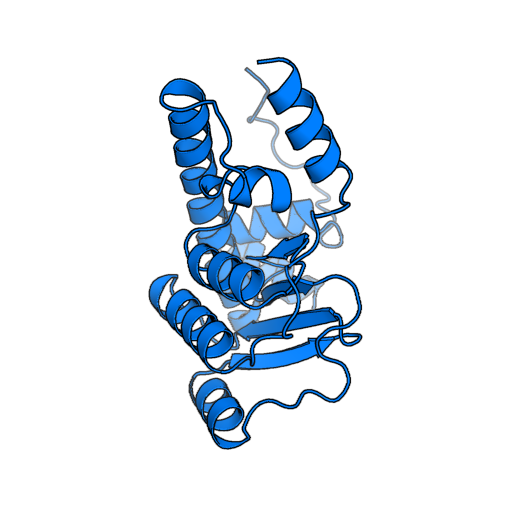ATOM 1604 C CA . ARG A 1 200 ? -7.998 12.572 16.488 1.00 95.75 200 ARG A CA 1
ATOM 1605 C C . ARG A 1 200 ? -8.126 13.854 17.305 1.00 95.75 200 ARG A C 1
ATOM 1607 O O . ARG A 1 200 ? -9.245 14.248 17.618 1.00 95.75 200 ARG A O 1
ATOM 1614 N N . ASP A 1 201 ? -7.009 14.500 17.625 1.00 94.25 201 ASP A N 1
ATOM 1615 C CA . ASP A 1 201 ? -7.006 15.745 18.396 1.00 94.25 201 ASP A CA 1
ATOM 1616 C C . ASP A 1 201 ? -7.718 16.873 17.630 1.00 94.25 201 ASP A C 1
ATOM 1618 O O . ASP A 1 201 ? -8.501 17.620 18.216 1.00 94.25 201 ASP A O 1
ATOM 1622 N N . SER A 1 202 ? -7.523 16.965 16.307 1.00 93.06 202 SER A N 1
ATOM 1623 C CA . SER A 1 202 ? -8.221 17.960 15.483 1.00 93.06 202 SER A CA 1
ATOM 1624 C C . SER A 1 202 ? -9.726 17.698 15.395 1.00 93.06 202 SER A C 1
ATOM 1626 O O . SER A 1 202 ? -10.504 18.648 15.402 1.00 93.06 202 SER A O 1
ATOM 1628 N N . GLN A 1 203 ? -10.152 16.433 15.397 1.00 92.62 203 GLN A N 1
ATOM 1629 C CA . GLN A 1 203 ? -11.568 16.045 15.375 1.00 92.62 203 GLN A CA 1
ATOM 1630 C C . GLN A 1 203 ? -12.302 16.320 16.698 1.00 92.62 203 GLN A C 1
ATOM 1632 O O . GLN A 1 203 ? -13.526 16.393 16.703 1.00 92.62 203 GLN A O 1
ATOM 1637 N N . GLN A 1 204 ? -11.588 16.485 17.817 1.00 84.19 204 GLN A N 1
ATOM 1638 C CA . GLN A 1 204 ? -12.185 16.894 19.099 1.00 84.19 204 GLN A CA 1
ATOM 1639 C C . GLN A 1 204 ? -12.409 18.410 19.201 1.00 84.19 204 GLN A C 1
ATOM 1641 O O . GLN A 1 204 ? -13.156 18.862 20.069 1.00 84.19 204 GLN A O 1
ATOM 1646 N N . ALA A 1 205 ? -11.753 19.194 18.341 1.00 72.00 205 ALA A N 1
ATOM 1647 C CA . ALA A 1 205 ? -11.857 20.651 18.308 1.00 72.00 205 ALA A CA 1
ATOM 1648 C C . ALA A 1 205 ? -12.980 21.176 17.385 1.00 72.00 205 ALA A C 1
ATOM 1650 O O . ALA A 1 205 ? -13.201 22.388 17.347 1.00 72.00 205 ALA A O 1
ATOM 1651 N N . VAL A 1 206 ? -13.656 20.284 16.648 1.00 59.91 206 VAL A N 1
ATOM 1652 C CA . VAL A 1 206 ? -14.750 20.562 15.693 1.00 59.91 206 VAL A CA 1
ATOM 1653 C C . VAL A 1 206 ? -16.099 20.197 16.305 1.00 59.91 206 VAL A C 1
ATOM 1655 O O . VAL A 1 206 ? -17.037 21.014 16.169 1.00 59.91 206 VAL A O 1
#